Protein AF-A0A1Y2CYD6-F1 (afdb_monomer)

Mean predicted aligned error: 7.14 Å

pLDDT: mean 83.02, std 12.0, range [35.62, 96.69]

Nearest PDB structures (foldseek):
  7xjv-assembly2_B  TM=5.807E-01  e=9.171E-05  Saccharomyces cerevisiae W303

Foldseek 3Di:
DPQPDDDADPVDVLSVQLVVQLVVCPPPCNVVVPVVVPDVDSSVSSVVSCVVSVNDDDDQLFDKWAWFAFDADPVRDGDQQKDFHAIFDAHNVRATQEGPCVVCVVVVNSVVRLVRGFWIFTEDSVCNPQWPPVDPRIMHGQDDPPRPGGGTDTHDPVNSVNHVVVVVVVVVCVVDVVVCVVPPD

Sequence (185 aa):
MDASLMLFDKSRPEIVHALLAATHFNLREVREGGMDKQIMGDKETYWFAHELLRIPYKFAPYHAGTAGVLQKSAAGKENPNAVCGPLAHMDETGKLLHVNSRSSWYNHALDDWFASLEFYITPATSLPGNIDAQQQPWCVLGNDEEGAKKEVFAVSEAEKALVAKTKALNAHLRLGWQKYLENDL

Solvent-accessible surface area (backbone atoms only — not comparable to full-atom values): 10679 Å² total; per-residue (Å²): 132,90,74,86,75,84,89,76,66,73,88,40,67,68,53,45,51,28,53,52,46,20,52,53,50,59,34,66,69,47,21,78,69,46,44,63,81,77,43,100,42,78,72,53,33,48,60,50,24,21,58,76,70,69,48,90,83,80,78,59,88,57,54,68,27,15,38,14,37,64,36,60,47,99,87,66,50,72,37,84,52,26,25,22,26,41,47,20,35,48,39,85,86,68,46,71,58,44,64,58,47,65,64,38,47,78,68,74,34,42,66,62,48,58,70,53,51,44,31,29,38,56,36,47,89,92,46,73,75,44,56,48,74,90,48,87,62,37,27,37,40,31,75,56,99,82,69,60,84,49,70,62,36,71,61,46,73,68,39,51,51,46,42,50,51,54,51,52,51,52,62,49,47,71,74,32,63,66,56,43,59,74,76,77,112

InterPro domains:
  IPR022751 Alpha-mannosyltransferase [PF11051] (1-91)

Organism: NCBI:txid329046

Secondary structure (DSSP, 8-state):
---S-----TTSHHHHHHHHHHHHHTSHHHHHHTGGGTSSSTTHHHHHHHHHTT------SSPPEEEEEEEE-TTS-EEEEEEESSEEEE-TTS-EEEEETHHHHHTT-HHHHHHT--EEE---SS-TT-EE-SSSSPEEE---TT---PPPEEPPHHHHHHHHHHH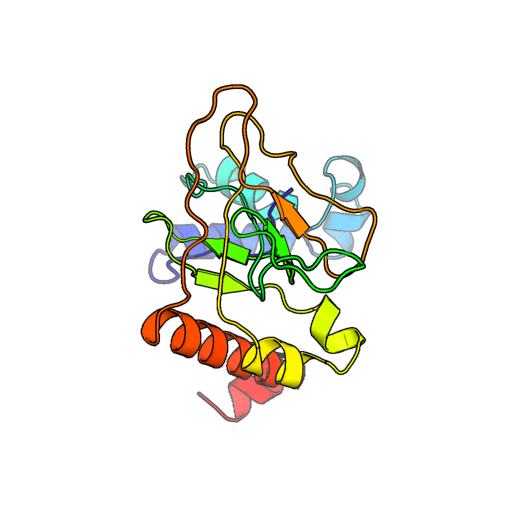HHHHHHTT-HHHHHHH--

Radius of gyration: 18.61 Å; Cα contacts (8 Å, |Δi|>4): 274; chains: 1; bounding box: 50×36×50 Å

Structure (mmCIF, N/CA/C/O backbone):
data_AF-A0A1Y2CYD6-F1
#
_entry.id   AF-A0A1Y2CYD6-F1
#
loop_
_atom_site.group_PDB
_atom_site.id
_atom_site.type_symbol
_atom_site.label_atom_id
_atom_site.label_alt_id
_atom_site.label_comp_id
_atom_site.label_asym_id
_atom_site.label_entity_id
_atom_site.label_seq_id
_atom_site.pdbx_PDB_ins_code
_atom_site.Cartn_x
_atom_site.Cartn_y
_atom_site.Cartn_z
_atom_site.occupancy
_atom_site.B_iso_or_equiv
_atom_site.auth_seq_id
_atom_site.auth_comp_id
_atom_site.auth_asym_id
_atom_site.auth_atom_id
_atom_site.pdbx_PDB_model_num
ATOM 1 N N . MET A 1 1 ? -4.088 9.889 -5.796 1.00 35.62 1 MET A N 1
ATOM 2 C CA . MET A 1 1 ? -3.841 8.790 -6.752 1.00 35.62 1 MET A CA 1
ATOM 3 C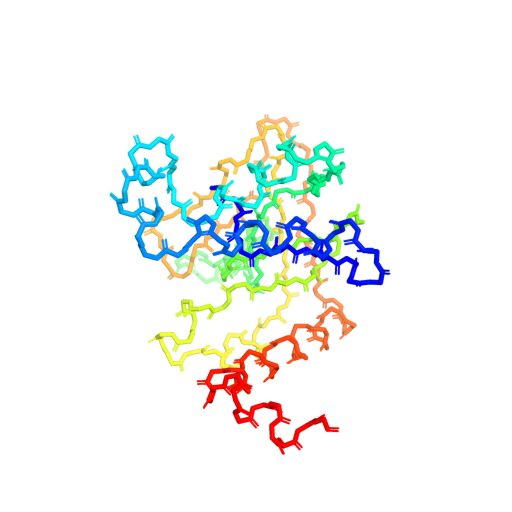 C . MET A 1 1 ? -3.096 7.690 -6.006 1.00 35.62 1 MET A C 1
ATOM 5 O O . MET A 1 1 ? -1.981 7.925 -5.542 1.00 35.62 1 MET A O 1
ATOM 9 N N . ASP A 1 2 ? -3.755 6.547 -5.808 1.00 46.50 2 ASP A N 1
ATOM 10 C CA . ASP A 1 2 ? -3.289 5.422 -4.984 1.00 46.50 2 ASP A CA 1
ATOM 11 C C . ASP A 1 2 ? -2.218 4.605 -5.702 1.00 46.50 2 ASP A C 1
ATOM 13 O O . ASP A 1 2 ? -2.474 3.547 -6.261 1.00 46.50 2 ASP A O 1
ATOM 17 N N . ALA A 1 3 ? -0.988 5.104 -5.688 1.00 53.41 3 ALA A N 1
ATOM 18 C CA . ALA A 1 3 ? 0.158 4.363 -6.203 1.00 53.41 3 ALA A CA 1
ATOM 19 C C . ALA A 1 3 ? 1.187 4.116 -5.103 1.00 53.41 3 ALA A C 1
ATOM 21 O O . ALA A 1 3 ? 2.333 4.564 -5.180 1.00 53.41 3 ALA A O 1
ATOM 22 N N . SER A 1 4 ? 0.748 3.479 -4.024 1.00 64.06 4 SER A N 1
ATOM 23 C CA . SER A 1 4 ? 1.623 2.992 -2.948 1.00 64.06 4 SER A CA 1
ATOM 24 C C . SER A 1 4 ? 1.691 1.475 -2.878 1.00 64.06 4 SER A C 1
ATOM 26 O O . SER A 1 4 ? 2.657 0.962 -2.323 1.00 64.06 4 SER A O 1
ATOM 28 N N . LEU A 1 5 ? 0.731 0.762 -3.473 1.00 80.56 5 LEU A N 1
ATOM 29 C CA . LEU A 1 5 ? 0.757 -0.691 -3.547 1.00 80.56 5 LEU A CA 1
ATOM 30 C C . LEU A 1 5 ? 0.343 -1.166 -4.937 1.00 80.56 5 LEU A C 1
ATOM 32 O O . LEU A 1 5 ? -0.704 -0.785 -5.450 1.00 80.56 5 LEU A O 1
ATOM 36 N N . MET A 1 6 ? 1.164 -2.034 -5.514 1.00 85.44 6 MET A N 1
ATOM 37 C CA . MET A 1 6 ? 0.850 -2.794 -6.717 1.00 85.44 6 MET A CA 1
ATOM 38 C C . MET A 1 6 ? 1.256 -4.242 -6.469 1.00 85.44 6 MET A C 1
ATOM 40 O O . MET A 1 6 ? 2.337 -4.503 -5.935 1.00 85.44 6 MET A O 1
ATOM 44 N N . LEU A 1 7 ? 0.384 -5.177 -6.838 1.00 87.44 7 LEU A N 1
ATOM 45 C CA . LEU A 1 7 ? 0.622 -6.608 -6.696 1.00 87.44 7 LEU A CA 1
ATOM 46 C C . LEU A 1 7 ? 0.858 -7.203 -8.077 1.00 87.44 7 LEU A C 1
ATOM 48 O O . LEU A 1 7 ? 0.048 -7.025 -8.985 1.00 87.44 7 LEU A O 1
ATOM 52 N N . PHE A 1 8 ? 1.964 -7.924 -8.221 1.00 90.06 8 PHE A N 1
ATOM 53 C CA . PHE A 1 8 ? 2.357 -8.541 -9.478 1.00 90.06 8 PHE A CA 1
ATOM 54 C C . PHE A 1 8 ? 2.601 -10.028 -9.265 1.00 90.06 8 PHE A C 1
ATOM 56 O O . PHE A 1 8 ? 3.426 -10.413 -8.434 1.00 90.06 8 PHE A O 1
ATOM 63 N N . ASP A 1 9 ? 1.929 -10.855 -10.059 1.00 92.69 9 ASP A N 1
ATOM 64 C CA . ASP A 1 9 ? 2.279 -12.262 -10.190 1.00 92.69 9 ASP A CA 1
ATOM 65 C C . ASP A 1 9 ? 3.475 -12.394 -11.140 1.00 92.69 9 ASP A C 1
ATOM 67 O O . ASP A 1 9 ? 3.338 -12.359 -12.364 1.00 92.69 9 ASP A O 1
ATOM 71 N N . LYS A 1 10 ? 4.668 -12.523 -10.557 1.00 90.94 10 LYS A N 1
ATOM 72 C CA . LYS A 1 10 ? 5.929 -12.625 -11.302 1.00 90.94 10 LYS A CA 1
ATOM 73 C C . LYS A 1 10 ? 6.129 -13.983 -11.984 1.00 90.94 10 LYS A C 1
ATOM 75 O O . LYS A 1 10 ? 7.093 -14.122 -12.730 1.00 90.94 10 LYS A O 1
ATOM 80 N N . SER A 1 11 ? 5.257 -14.969 -11.753 1.00 95.12 11 SER A N 1
ATOM 81 C CA . SER A 1 11 ? 5.307 -16.247 -12.481 1.00 95.12 11 SER A CA 1
ATOM 82 C C . SER A 1 11 ? 4.841 -16.110 -13.934 1.00 95.12 11 SER A C 1
ATOM 84 O O . SER A 1 11 ? 5.167 -16.947 -14.773 1.00 95.12 11 SER A O 1
ATOM 86 N N . ARG A 1 12 ? 4.115 -15.029 -14.241 1.00 95.25 12 ARG A N 1
ATOM 87 C CA . ARG A 1 12 ? 3.578 -14.719 -15.564 1.00 95.25 12 ARG A CA 1
ATOM 88 C C . ARG A 1 12 ? 4.591 -13.908 -16.382 1.00 95.25 12 ARG A C 1
ATOM 90 O O . ARG A 1 12 ? 4.856 -12.752 -16.030 1.00 95.25 12 ARG A O 1
ATOM 97 N N . PRO A 1 13 ? 5.155 -14.453 -17.476 1.00 96.12 13 PRO A N 1
ATOM 98 C CA . PRO A 1 13 ? 6.194 -13.771 -18.244 1.00 96.12 13 PRO A CA 1
ATOM 99 C C . PRO A 1 13 ? 5.759 -12.409 -18.782 1.00 96.12 13 PRO A C 1
ATOM 101 O O . PRO A 1 13 ? 6.549 -11.470 -18.797 1.00 96.12 13 PRO A O 1
ATOM 104 N N . GLU A 1 14 ? 4.508 -12.259 -19.205 1.00 96.56 14 GLU A N 1
ATOM 105 C CA . GLU A 1 14 ? 3.973 -10.987 -19.686 1.00 96.56 14 GLU A CA 1
ATOM 106 C C . GLU A 1 14 ? 4.036 -9.898 -18.605 1.00 96.56 14 GLU A C 1
ATOM 108 O O . GLU A 1 14 ? 4.471 -8.785 -18.888 1.00 96.56 14 GLU A O 1
ATOM 113 N N . ILE A 1 15 ? 3.736 -10.230 -17.344 1.00 96.00 15 ILE A N 1
ATOM 114 C CA . ILE A 1 15 ? 3.837 -9.288 -16.219 1.00 96.00 15 ILE A CA 1
ATOM 115 C C . ILE A 1 15 ? 5.287 -8.840 -16.029 1.00 96.00 15 ILE A C 1
ATOM 117 O O . ILE A 1 15 ? 5.548 -7.655 -15.827 1.00 96.00 15 ILE A O 1
ATOM 121 N N . VAL A 1 16 ? 6.247 -9.758 -16.157 1.00 95.94 16 VAL A N 1
ATOM 122 C CA . VAL A 1 16 ? 7.675 -9.419 -16.087 1.00 95.94 16 VAL A CA 1
ATOM 123 C C . VAL A 1 16 ? 8.068 -8.454 -17.210 1.00 95.94 16 VAL A C 1
ATOM 125 O O . VAL A 1 16 ? 8.756 -7.470 -16.945 1.00 95.94 16 VAL A O 1
ATOM 128 N N . HIS A 1 17 ? 7.585 -8.661 -18.438 1.00 96.12 17 HIS A N 1
ATOM 129 C CA . HIS A 1 17 ? 7.836 -7.732 -19.547 1.00 96.12 17 HIS A CA 1
ATOM 130 C C . HIS A 1 17 ? 7.240 -6.339 -19.294 1.00 96.12 17 HIS A C 1
ATOM 132 O O . HIS A 1 17 ? 7.911 -5.342 -19.564 1.00 96.12 17 HIS A O 1
ATOM 138 N N . ALA A 1 18 ? 6.033 -6.248 -18.725 1.00 95.62 18 ALA A N 1
ATOM 139 C CA . ALA A 1 18 ? 5.442 -4.963 -18.338 1.00 95.62 18 ALA A CA 1
ATOM 140 C C . ALA A 1 18 ? 6.280 -4.232 -17.286 1.00 95.62 18 ALA A C 1
ATOM 142 O O . ALA A 1 18 ? 6.532 -3.035 -17.418 1.00 95.62 18 ALA A O 1
ATOM 143 N N . LEU A 1 19 ? 6.773 -4.951 -16.277 1.00 94.06 19 LEU A N 1
ATOM 144 C CA . LEU A 1 19 ? 7.641 -4.384 -15.245 1.00 94.06 19 LEU A CA 1
ATOM 145 C C . LEU A 1 19 ? 8.979 -3.894 -15.814 1.00 94.06 19 LEU A C 1
ATOM 147 O O . LEU A 1 19 ? 9.466 -2.833 -15.418 1.00 94.06 19 LEU A O 1
ATOM 151 N N . LEU A 1 20 ? 9.566 -4.628 -16.763 1.00 95.44 20 LEU A N 1
ATOM 152 C CA . LEU A 1 20 ? 10.786 -4.208 -17.455 1.00 95.44 20 LEU A CA 1
ATOM 153 C C . LEU A 1 20 ? 10.549 -2.953 -18.304 1.00 95.44 20 LEU A C 1
ATOM 155 O O . LEU A 1 20 ? 11.358 -2.027 -18.254 1.00 95.44 20 LEU A O 1
ATOM 159 N N . ALA A 1 21 ? 9.427 -2.879 -19.022 1.00 95.31 21 ALA A N 1
ATOM 160 C CA . ALA A 1 21 ? 9.048 -1.691 -19.785 1.00 95.31 21 ALA A CA 1
ATOM 161 C C . ALA A 1 21 ? 8.813 -0.475 -18.871 1.00 95.31 21 ALA A C 1
ATOM 163 O O . ALA A 1 21 ? 9.370 0.593 -19.121 1.00 95.31 21 ALA A O 1
ATOM 164 N N . ALA A 1 22 ? 8.085 -0.643 -17.762 1.00 93.00 22 ALA A N 1
ATOM 165 C CA . ALA A 1 22 ? 7.911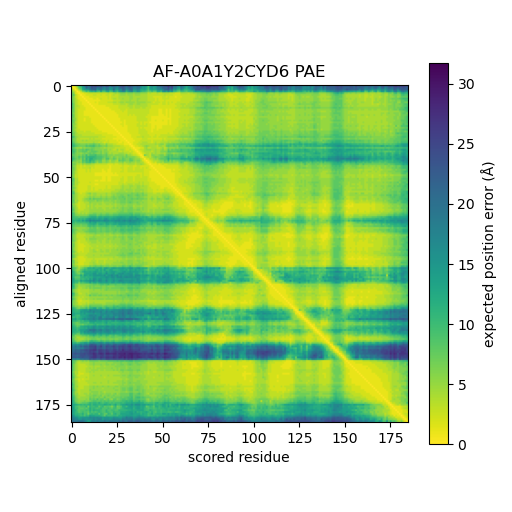 0.408 -16.758 1.00 93.00 22 ALA A CA 1
ATOM 166 C C . ALA A 1 22 ? 9.263 0.871 -16.187 1.00 93.00 22 ALA A C 1
ATOM 168 O O . ALA A 1 22 ? 9.507 2.068 -16.046 1.00 93.00 22 ALA A O 1
ATOM 169 N N . THR A 1 23 ? 10.184 -0.060 -15.920 1.00 92.50 23 THR A N 1
ATOM 170 C CA . THR A 1 23 ? 11.544 0.268 -15.460 1.00 92.50 23 THR A CA 1
ATOM 171 C C . THR A 1 23 ? 12.310 1.075 -16.507 1.00 92.50 23 THR A C 1
ATOM 173 O O . THR A 1 23 ? 12.949 2.067 -16.162 1.00 92.50 23 THR A O 1
ATOM 176 N N . HIS A 1 24 ? 12.202 0.707 -17.786 1.00 93.56 24 HIS A N 1
ATOM 177 C CA . HIS A 1 24 ? 12.805 1.453 -18.889 1.00 93.56 24 HIS A CA 1
ATOM 178 C C . HIS A 1 24 ? 12.258 2.884 -18.980 1.00 93.56 24 HIS A C 1
ATOM 180 O O . HIS A 1 24 ? 13.039 3.827 -19.087 1.00 93.56 24 HIS A O 1
ATOM 186 N N . PHE A 1 25 ? 10.941 3.075 -18.853 1.00 92.00 25 PHE A N 1
ATOM 187 C CA . PHE A 1 25 ? 10.331 4.412 -18.846 1.00 92.00 25 PHE A CA 1
ATOM 188 C C . PHE A 1 25 ? 10.785 5.286 -17.674 1.00 92.00 25 PHE A C 1
ATOM 190 O O . PHE A 1 25 ? 10.788 6.509 -17.787 1.00 92.00 25 PHE A O 1
ATOM 197 N N . ASN A 1 26 ? 11.205 4.667 -16.569 1.00 90.44 26 ASN A N 1
ATOM 198 C CA . ASN A 1 26 ? 11.751 5.360 -15.404 1.00 90.44 26 ASN A CA 1
ATOM 199 C C . ASN A 1 26 ? 13.266 5.587 -15.458 1.00 90.44 26 ASN A C 1
ATOM 201 O O . ASN A 1 26 ? 13.808 6.221 -14.544 1.00 90.44 26 ASN A O 1
ATOM 205 N N . LEU A 1 27 ? 13.962 5.109 -16.497 1.00 91.69 27 LEU A N 1
ATOM 206 C CA . LEU A 1 27 ? 15.351 5.496 -16.721 1.00 91.69 27 LEU A CA 1
ATOM 207 C C . LEU A 1 27 ? 15.425 7.009 -16.876 1.00 91.69 27 LEU A C 1
ATOM 209 O O . LEU A 1 27 ? 14.592 7.619 -17.543 1.00 91.69 27 LEU A O 1
ATOM 213 N N . ARG A 1 28 ? 16.451 7.608 -16.272 1.00 90.12 28 ARG A N 1
ATOM 214 C CA . ARG A 1 28 ? 16.620 9.062 -16.219 1.00 90.12 28 ARG A CA 1
ATOM 215 C C . ARG A 1 28 ? 16.500 9.713 -17.598 1.00 90.12 28 ARG A C 1
ATOM 217 O O . ARG A 1 28 ? 15.771 10.682 -17.746 1.00 90.12 28 ARG A O 1
ATOM 224 N N . GLU A 1 29 ? 17.175 9.147 -18.592 1.00 92.44 29 GLU A N 1
ATOM 225 C CA . GLU A 1 29 ? 17.208 9.651 -19.969 1.00 92.44 29 GLU A CA 1
ATOM 226 C C . GLU A 1 29 ? 15.828 9.634 -20.637 1.00 92.44 29 GLU A C 1
ATOM 228 O O . GLU A 1 29 ? 15.451 10.596 -21.300 1.00 92.44 29 GLU A O 1
ATOM 233 N N . VAL A 1 30 ? 15.049 8.568 -20.430 1.00 91.06 30 VAL A N 1
ATOM 234 C CA . VAL A 1 30 ? 13.693 8.433 -20.984 1.00 91.06 30 VAL A CA 1
ATOM 235 C C . VAL A 1 30 ? 12.728 9.357 -20.245 1.00 91.06 30 VAL A C 1
ATOM 237 O O . VAL A 1 30 ? 11.923 10.066 -20.858 1.00 91.06 30 VAL A O 1
ATOM 240 N N . ARG A 1 31 ? 12.849 9.392 -18.915 1.00 89.25 31 ARG A N 1
ATOM 241 C CA . ARG A 1 31 ? 11.985 10.175 -18.044 1.00 89.25 31 ARG A CA 1
ATOM 242 C C . ARG A 1 31 ? 12.146 11.679 -18.277 1.00 89.25 31 ARG A C 1
ATOM 244 O O . ARG A 1 31 ? 11.173 12.352 -18.616 1.00 89.25 31 ARG A O 1
ATOM 251 N N . GLU A 1 32 ? 13.379 12.178 -18.189 1.00 88.38 32 GLU A N 1
ATOM 252 C CA . GLU A 1 32 ? 13.729 13.588 -18.434 1.00 88.38 32 GLU A CA 1
ATOM 253 C C . GLU A 1 32 ? 13.600 13.958 -19.924 1.00 88.38 32 GLU A C 1
ATOM 255 O O . GLU A 1 32 ? 13.302 15.106 -20.269 1.00 88.38 32 GLU A O 1
ATOM 260 N N . GLY A 1 33 ? 13.779 12.981 -20.820 1.00 87.06 33 GLY A N 1
ATOM 261 C CA . GLY A 1 33 ? 13.663 13.155 -22.266 1.00 87.06 33 GLY A CA 1
ATOM 262 C C . GLY A 1 33 ? 12.240 13.437 -22.754 1.00 87.06 33 GLY A C 1
ATOM 263 O O . GLY A 1 33 ? 12.071 14.083 -23.790 1.00 87.06 33 GLY A O 1
ATOM 264 N N . GLY A 1 34 ? 11.206 13.035 -22.008 1.00 82.69 34 GLY A N 1
ATOM 265 C CA . GLY A 1 34 ? 9.828 13.313 -22.415 1.00 82.69 34 GLY A CA 1
ATOM 266 C C . GLY A 1 34 ? 8.719 12.794 -21.509 1.00 82.69 34 GLY A C 1
ATOM 267 O O . GLY A 1 34 ? 7.667 13.430 -21.487 1.00 82.69 34 GLY A O 1
ATOM 268 N N . MET A 1 35 ? 8.921 11.710 -20.749 1.00 84.31 35 MET A N 1
ATOM 269 C CA . MET A 1 35 ? 7.831 11.139 -19.939 1.00 84.31 35 MET A CA 1
ATOM 270 C C . MET A 1 35 ? 7.319 12.127 -18.887 1.00 84.31 35 MET A C 1
ATOM 272 O O . MET A 1 35 ? 6.118 12.361 -18.830 1.00 84.31 35 MET A O 1
ATOM 276 N N . ASP A 1 36 ? 8.202 12.801 -18.141 1.00 83.62 36 ASP A N 1
ATOM 277 C CA . ASP A 1 36 ? 7.796 13.763 -17.094 1.00 83.62 36 ASP A CA 1
ATOM 278 C C . ASP A 1 36 ? 7.009 14.969 -17.641 1.00 83.62 36 ASP A C 1
ATOM 280 O O . ASP A 1 36 ? 6.393 15.716 -16.886 1.00 83.62 36 ASP A O 1
ATOM 284 N N . LYS A 1 37 ? 7.021 15.184 -18.963 1.00 84.00 37 LYS A N 1
ATOM 285 C CA . LYS A 1 37 ? 6.236 16.239 -19.620 1.00 84.00 37 LYS A CA 1
ATOM 286 C C . LYS A 1 37 ? 4.819 15.791 -19.977 1.00 84.00 37 LYS A C 1
ATOM 288 O O . LYS A 1 37 ? 3.999 16.640 -20.307 1.00 84.00 37 LYS A O 1
ATOM 293 N N . GLN A 1 38 ? 4.565 14.484 -19.999 1.00 83.31 38 GLN A N 1
ATOM 294 C CA . GLN A 1 38 ? 3.321 13.884 -20.493 1.00 83.31 38 GLN A CA 1
ATOM 295 C C . GLN A 1 38 ? 2.532 13.161 -19.399 1.00 83.31 38 GLN A C 1
ATOM 297 O O . GLN A 1 38 ? 1.320 13.021 -19.531 1.00 83.31 38 GLN A O 1
ATOM 302 N N . ILE A 1 39 ? 3.200 12.706 -18.338 1.00 81.69 39 ILE A N 1
ATOM 303 C CA . ILE A 1 39 ? 2.595 11.949 -17.237 1.00 81.69 39 ILE A CA 1
ATOM 304 C C . ILE A 1 39 ? 2.924 12.589 -15.886 1.00 81.69 39 ILE A C 1
ATOM 306 O O . ILE A 1 39 ? 3.945 13.262 -15.740 1.00 81.69 39 ILE A O 1
ATOM 310 N N . MET A 1 40 ? 2.074 12.383 -14.878 1.00 73.00 40 MET A N 1
ATOM 311 C CA . MET A 1 40 ? 2.201 13.020 -13.555 1.00 73.00 40 MET A CA 1
ATOM 312 C C . MET A 1 40 ? 3.236 12.352 -12.631 1.00 73.00 40 MET A C 1
ATOM 314 O O . MET A 1 40 ? 3.292 12.664 -11.439 1.00 73.00 40 MET A O 1
ATOM 318 N N . GLY A 1 41 ? 4.067 11.446 -13.156 1.00 70.00 41 GLY A N 1
ATOM 319 C CA . GLY A 1 41 ? 5.240 10.916 -12.462 1.00 70.00 41 GLY A CA 1
ATOM 320 C C . GLY A 1 41 ? 5.513 9.431 -12.692 1.00 70.00 41 GLY A C 1
ATOM 321 O O . GLY A 1 41 ? 4.843 8.746 -13.463 1.00 70.00 41 GLY A O 1
ATOM 322 N N . ASP A 1 42 ? 6.503 8.925 -11.956 1.00 70.44 42 ASP A N 1
ATOM 323 C CA . ASP A 1 42 ? 7.024 7.552 -12.018 1.00 70.44 42 ASP A CA 1
ATOM 324 C C . ASP A 1 42 ? 5.949 6.461 -11.893 1.00 70.44 42 ASP A C 1
ATOM 326 O O . ASP A 1 42 ? 6.026 5.411 -12.529 1.00 70.44 42 ASP A O 1
ATOM 330 N N . LYS A 1 43 ? 4.899 6.716 -11.119 1.00 76.62 43 LYS A N 1
ATOM 331 C CA . LYS A 1 43 ? 3.793 5.784 -10.872 1.00 76.62 43 LYS A CA 1
ATOM 332 C C . LYS A 1 43 ? 2.924 5.515 -12.102 1.00 76.62 43 LYS A C 1
ATOM 334 O O . LYS A 1 43 ? 2.404 4.411 -12.230 1.00 76.62 43 LYS A O 1
ATOM 339 N N . GLU A 1 44 ? 2.793 6.468 -13.023 1.00 85.81 44 GLU A N 1
ATOM 340 C CA . GLU A 1 44 ? 1.933 6.298 -14.205 1.00 85.81 44 GLU A CA 1
ATOM 341 C C . GLU A 1 44 ? 2.535 5.367 -15.262 1.00 85.81 44 GLU A C 1
ATOM 343 O O . GLU A 1 44 ? 1.820 4.743 -16.050 1.00 85.81 44 GLU A O 1
ATOM 348 N N . THR A 1 45 ? 3.855 5.190 -15.215 1.00 89.69 45 THR A N 1
ATOM 349 C CA . THR A 1 45 ? 4.593 4.320 -16.136 1.00 89.69 45 THR A CA 1
ATOM 350 C C . THR A 1 45 ? 4.172 2.850 -16.061 1.00 89.69 45 THR A C 1
ATOM 352 O O . THR A 1 45 ? 4.295 2.145 -17.060 1.00 89.69 45 THR A O 1
ATOM 355 N N . TYR A 1 46 ? 3.643 2.384 -14.921 1.00 89.50 46 TYR A N 1
ATOM 356 C CA . TYR A 1 46 ? 3.162 1.009 -14.766 1.00 89.50 46 TYR A CA 1
ATOM 357 C C . TYR A 1 46 ? 1.918 0.759 -15.618 1.00 89.50 46 TYR A C 1
ATOM 359 O O . TYR A 1 46 ? 1.907 -0.171 -16.423 1.00 89.50 46 TYR A O 1
ATOM 367 N N . TRP A 1 47 ? 0.891 1.608 -15.500 1.00 89.50 47 TRP A N 1
ATOM 368 C CA . TRP A 1 47 ? -0.311 1.487 -16.331 1.00 89.50 47 TRP A CA 1
ATOM 369 C C . TRP A 1 47 ? 0.019 1.727 -17.798 1.00 89.50 47 TRP A C 1
ATOM 371 O O . TRP A 1 47 ? -0.432 0.972 -18.650 1.00 89.50 47 TRP A O 1
ATOM 381 N N . PHE A 1 48 ? 0.887 2.700 -18.090 1.00 91.00 48 PHE A N 1
ATOM 382 C CA . PHE A 1 48 ? 1.326 2.955 -19.457 1.00 91.00 48 PHE A CA 1
ATOM 383 C C . PHE A 1 48 ? 2.017 1.737 -20.091 1.00 91.00 48 PHE A C 1
ATOM 385 O O . PHE A 1 48 ? 1.709 1.375 -21.224 1.00 91.00 48 PHE A O 1
ATOM 392 N N . ALA A 1 49 ? 2.903 1.056 -19.358 1.00 93.38 49 ALA A N 1
ATOM 393 C CA . ALA A 1 49 ? 3.550 -0.168 -19.827 1.00 93.38 49 ALA A CA 1
ATOM 394 C C . ALA A 1 49 ? 2.552 -1.309 -20.055 1.00 93.38 49 ALA A C 1
ATOM 396 O O . ALA A 1 49 ? 2.628 -2.003 -21.071 1.00 93.38 49 ALA A O 1
ATOM 397 N N . HIS A 1 50 ? 1.606 -1.489 -19.133 1.00 94.25 50 HIS A N 1
ATOM 398 C CA . HIS A 1 50 ? 0.552 -2.489 -19.267 1.00 94.25 50 HIS A CA 1
ATOM 399 C C . HIS A 1 50 ? -0.350 -2.221 -20.478 1.00 94.25 50 HIS A C 1
ATOM 401 O O . HIS A 1 50 ? -0.610 -3.142 -21.250 1.00 94.25 50 HIS A O 1
ATOM 407 N N . GLU A 1 51 ? -0.765 -0.973 -20.694 1.00 94.31 51 GLU A N 1
ATOM 408 C CA . GLU A 1 51 ? -1.568 -0.570 -21.854 1.00 94.31 51 GLU A CA 1
ATOM 409 C C . GLU A 1 51 ? -0.803 -0.752 -23.171 1.00 94.31 51 GLU A C 1
ATOM 411 O O . GLU A 1 51 ? -1.315 -1.365 -24.110 1.00 94.31 51 GLU A O 1
ATOM 416 N N . LEU A 1 52 ? 0.459 -0.308 -23.234 1.00 95.06 52 LEU A N 1
ATOM 417 C CA . LEU A 1 52 ? 1.302 -0.440 -24.428 1.00 95.06 52 LEU A CA 1
ATOM 418 C C . LEU A 1 52 ? 1.465 -1.902 -24.862 1.00 95.06 52 LEU A C 1
ATOM 420 O O . LEU A 1 52 ? 1.416 -2.215 -26.052 1.00 95.06 52 LEU A O 1
ATOM 424 N N . LEU A 1 53 ? 1.645 -2.799 -23.893 1.00 96.69 53 LEU A N 1
ATOM 425 C CA . LEU A 1 53 ? 1.815 -4.232 -24.129 1.00 96.69 53 LEU A CA 1
ATOM 426 C C . LEU A 1 53 ? 0.486 -5.000 -24.175 1.00 96.69 53 LEU A C 1
ATOM 428 O O . LEU A 1 53 ? 0.496 -6.212 -24.389 1.00 96.69 53 LEU A O 1
ATOM 432 N N . ARG A 1 54 ? -0.653 -4.317 -23.994 1.00 96.50 54 ARG A N 1
ATOM 433 C CA . ARG A 1 54 ? -2.003 -4.906 -23.916 1.00 96.50 54 ARG A CA 1
ATOM 434 C C . ARG A 1 54 ? -2.125 -5.998 -22.849 1.00 96.50 54 ARG A C 1
ATOM 436 O O . ARG A 1 54 ? -2.800 -7.008 -23.048 1.00 96.50 54 ARG A O 1
ATOM 443 N N . ILE A 1 55 ? -1.462 -5.800 -21.713 1.00 96.12 55 ILE A N 1
ATOM 444 C CA . ILE A 1 55 ? -1.479 -6.726 -20.583 1.00 96.12 55 ILE A CA 1
ATOM 445 C C . ILE A 1 55 ? -2.546 -6.264 -19.590 1.00 96.12 55 ILE A C 1
ATOM 447 O O . ILE A 1 55 ? -2.400 -5.195 -18.993 1.00 96.12 55 ILE A O 1
ATOM 451 N N . PRO A 1 56 ? -3.593 -7.070 -19.350 1.00 93.19 56 PRO A N 1
ATOM 452 C CA . PRO A 1 56 ? -4.702 -6.655 -18.507 1.00 93.19 56 PRO A CA 1
ATOM 453 C C . PRO A 1 56 ? -4.256 -6.442 -17.058 1.00 93.19 56 PRO A C 1
ATOM 455 O O . PRO A 1 56 ? -3.500 -7.240 -16.497 1.00 93.19 56 PRO A O 1
ATOM 458 N N . TYR A 1 57 ? -4.790 -5.395 -16.439 1.00 90.69 57 TYR A N 1
ATOM 459 C CA . TYR A 1 57 ? -4.685 -5.117 -15.009 1.00 90.69 57 TYR A CA 1
ATOM 460 C C . TYR A 1 57 ? -6.071 -4.812 -14.435 1.00 90.69 57 TYR A C 1
ATOM 462 O O . TYR A 1 57 ? -7.048 -4.643 -15.167 1.00 90.69 57 TYR A O 1
ATOM 470 N N . LYS A 1 58 ? -6.175 -4.782 -13.106 1.00 88.81 58 LYS A N 1
ATOM 471 C CA . LYS A 1 58 ? -7.403 -4.421 -12.393 1.00 88.81 58 LYS A CA 1
ATOM 472 C C . LYS A 1 58 ? -7.070 -3.511 -11.223 1.00 88.81 58 LYS A C 1
ATOM 474 O O . LYS A 1 58 ? -6.032 -3.677 -10.588 1.00 88.81 58 LYS A O 1
ATOM 479 N N . PHE A 1 59 ? -7.973 -2.583 -10.938 1.00 85.81 59 PHE A N 1
ATOM 480 C CA . PHE A 1 59 ? -7.946 -1.819 -9.699 1.00 85.81 59 PHE A CA 1
ATOM 481 C C . PHE A 1 59 ? -8.654 -2.605 -8.597 1.00 85.81 59 PHE A C 1
ATOM 483 O O . PHE A 1 59 ? -9.639 -3.300 -8.865 1.00 85.81 59 PHE A O 1
ATOM 490 N N . ALA A 1 60 ? -8.159 -2.486 -7.365 1.00 82.75 60 ALA A N 1
ATOM 491 C CA . ALA A 1 60 ? -8.907 -2.948 -6.206 1.00 82.75 60 ALA A CA 1
ATOM 492 C C . ALA A 1 60 ? -10.231 -2.159 -6.115 1.00 82.75 60 ALA A C 1
ATOM 494 O O . ALA A 1 60 ? -10.245 -0.963 -6.419 1.00 82.75 60 ALA A O 1
ATOM 495 N N . PRO A 1 61 ? -11.345 -2.797 -5.717 1.00 81.38 61 PRO A N 1
ATOM 496 C CA . PRO A 1 61 ? -12.648 -2.132 -5.645 1.00 81.38 61 PRO A CA 1
ATOM 497 C C . PRO A 1 61 ? -12.739 -1.119 -4.494 1.00 81.38 61 PRO A C 1
ATOM 499 O O . PRO A 1 61 ? -13.650 -0.293 -4.471 1.00 81.38 61 PRO A O 1
ATOM 502 N N . TYR A 1 62 ? -11.800 -1.177 -3.547 1.00 81.44 62 TYR A N 1
ATOM 503 C CA . TYR A 1 62 ? -11.721 -0.282 -2.402 1.00 81.44 62 TYR A CA 1
ATOM 504 C C . TYR A 1 62 ? -10.682 0.810 -2.644 1.00 81.44 62 TYR A C 1
ATOM 506 O O . TYR A 1 62 ? -9.565 0.544 -3.090 1.00 81.44 62 TYR A O 1
ATOM 514 N N . HIS A 1 63 ? -11.050 2.040 -2.303 1.00 81.31 63 HIS A N 1
ATOM 515 C CA . HIS A 1 63 ? -10.118 3.159 -2.253 1.00 81.31 63 HIS A CA 1
ATOM 516 C C . HIS A 1 63 ? -9.182 3.020 -1.056 1.00 81.31 63 HIS A C 1
ATOM 518 O O . HIS A 1 63 ? -9.549 2.414 -0.040 1.00 81.31 63 HIS A O 1
ATOM 524 N N . ALA A 1 64 ? -8.000 3.630 -1.143 1.00 83.56 64 ALA A N 1
ATOM 525 C CA . ALA A 1 64 ? -7.151 3.743 0.026 1.00 83.56 64 ALA A CA 1
ATOM 526 C C . ALA A 1 64 ? -7.868 4.503 1.145 1.00 83.56 64 ALA A C 1
ATOM 528 O O . ALA A 1 64 ? -8.605 5.463 0.918 1.00 83.56 64 ALA A O 1
ATOM 529 N N . GLY A 1 65 ? -7.635 4.052 2.367 1.00 87.88 65 GLY A N 1
ATOM 530 C CA . GLY A 1 65 ? -8.163 4.680 3.563 1.00 87.88 65 GLY A CA 1
ATOM 531 C C . GLY A 1 65 ? -7.073 4.855 4.599 1.00 87.88 65 GLY A C 1
ATOM 532 O O . GLY A 1 65 ? -5.956 5.240 4.264 1.00 87.88 65 GLY A O 1
ATOM 533 N N . THR A 1 66 ? -7.368 4.574 5.861 1.00 89.88 66 THR A N 1
ATOM 534 C CA . THR A 1 66 ? -6.385 4.723 6.940 1.00 89.88 66 THR A CA 1
ATOM 535 C C . THR A 1 66 ? -6.483 3.598 7.956 1.00 89.88 66 THR A C 1
ATOM 537 O O . THR A 1 66 ? -7.532 2.965 8.089 1.00 89.88 66 THR A O 1
ATOM 540 N N . ALA A 1 67 ? -5.371 3.329 8.638 1.00 92.31 67 ALA A N 1
ATOM 541 C CA . ALA A 1 67 ? -5.257 2.306 9.665 1.00 92.31 67 ALA A CA 1
ATOM 542 C C . ALA A 1 67 ? -4.504 2.844 10.891 1.00 92.31 67 ALA A C 1
ATOM 544 O O . ALA A 1 67 ? -3.400 3.382 10.783 1.00 92.31 67 ALA A O 1
ATOM 545 N N . GLY A 1 68 ? -5.089 2.682 12.071 1.00 92.81 68 GLY A N 1
ATOM 546 C CA . GLY A 1 68 ? -4.562 3.203 13.325 1.00 92.81 68 GLY A CA 1
ATOM 547 C C . GLY A 1 68 ? -5.590 3.103 14.441 1.00 92.81 68 GLY A C 1
ATOM 548 O O . GLY A 1 68 ? -6.041 2.006 14.766 1.00 92.81 68 GLY A O 1
ATOM 549 N N . VAL A 1 69 ? -5.946 4.249 15.017 1.00 93.00 69 VAL A N 1
ATOM 550 C CA . VAL A 1 69 ? -6.848 4.365 16.174 1.00 93.00 69 VAL A CA 1
ATOM 551 C C . VAL A 1 69 ? -8.075 5.197 15.833 1.00 93.00 69 VAL A C 1
ATOM 553 O O . VAL A 1 69 ? -8.072 5.946 14.856 1.00 93.00 69 VAL A O 1
ATOM 556 N N . LEU A 1 70 ? -9.118 5.110 16.656 1.00 91.88 70 LEU A N 1
ATOM 557 C CA . LEU A 1 70 ? -10.281 5.981 16.522 1.00 91.88 70 LEU A CA 1
ATOM 558 C C . LEU A 1 70 ? -9.914 7.455 16.752 1.00 91.88 70 LEU A C 1
ATOM 560 O O . LEU A 1 70 ? -9.097 7.784 17.619 1.00 91.88 70 LEU A O 1
ATOM 564 N N . GLN A 1 71 ? -10.556 8.356 16.007 1.00 88.88 71 GLN A N 1
ATOM 565 C CA . GLN A 1 71 ? -10.418 9.797 16.217 1.00 88.88 71 GLN A CA 1
ATOM 566 C C . GLN A 1 71 ? -10.919 10.167 17.616 1.00 88.88 71 GLN A C 1
ATOM 568 O O . GLN A 1 71 ? -11.987 9.728 18.043 1.00 88.88 71 GLN A O 1
ATOM 573 N N . LYS A 1 72 ? -10.178 11.024 18.322 1.00 88.00 72 LYS A N 1
ATOM 574 C CA . LYS A 1 72 ? -10.577 11.563 19.629 1.00 88.00 72 LYS A CA 1
ATOM 575 C C . LYS A 1 72 ? -10.903 13.044 19.497 1.00 88.00 72 LYS A C 1
ATOM 577 O O . LYS A 1 72 ? -10.166 13.797 18.872 1.00 88.00 72 LYS A O 1
ATOM 582 N N . SER A 1 73 ? -12.012 13.464 20.095 1.00 83.00 73 SER A N 1
ATOM 583 C CA . SER A 1 73 ? -12.348 14.887 20.232 1.00 83.00 73 SER A CA 1
ATOM 584 C C . SER A 1 73 ? -11.417 15.586 21.231 1.00 83.00 73 SER A C 1
ATOM 586 O O . SER A 1 73 ? -10.736 14.930 22.018 1.00 83.00 73 SER A O 1
ATOM 588 N N . ALA A 1 74 ? -11.454 16.923 21.281 1.00 79.44 74 ALA A N 1
ATOM 589 C CA . ALA A 1 74 ? -10.694 17.710 22.262 1.00 79.44 74 ALA A CA 1
ATOM 590 C C . ALA A 1 74 ? -11.005 17.339 23.730 1.00 79.44 74 ALA A C 1
ATOM 592 O O . ALA A 1 74 ? -10.164 17.513 24.605 1.00 79.44 74 ALA A O 1
ATOM 593 N N . ALA A 1 75 ? -12.196 16.791 23.998 1.00 84.00 75 ALA A N 1
ATOM 594 C CA . ALA A 1 75 ? -12.607 16.290 25.310 1.00 84.00 75 ALA A CA 1
ATOM 595 C C . ALA A 1 75 ? -12.211 14.816 25.561 1.00 84.00 75 ALA A C 1
ATOM 597 O O . ALA A 1 75 ? -12.651 14.219 26.540 1.00 84.00 75 ALA A O 1
ATOM 598 N N . GLY A 1 76 ? -11.439 14.196 24.662 1.00 83.06 76 GLY A N 1
ATOM 599 C CA . GLY A 1 76 ? -10.977 12.808 24.763 1.00 83.06 76 GLY A CA 1
ATOM 600 C C . GLY A 1 76 ? -12.007 11.743 24.371 1.00 83.06 76 GLY A C 1
ATOM 601 O O . GLY A 1 76 ? -11.697 10.557 24.424 1.00 83.06 76 GLY A O 1
ATOM 602 N N . LYS A 1 77 ? -13.219 12.133 23.955 1.00 87.56 77 LYS A N 1
ATOM 603 C CA . LYS A 1 77 ? -14.256 11.188 23.514 1.00 87.56 77 LYS A CA 1
ATOM 604 C C . LYS A 1 77 ? -13.923 10.622 22.134 1.00 87.56 77 LYS A C 1
ATOM 606 O O . LYS A 1 77 ? -13.681 11.406 21.215 1.00 87.56 77 LYS A O 1
ATOM 611 N N . GLU A 1 78 ? -13.967 9.299 22.006 1.00 88.69 78 GLU A N 1
ATOM 612 C CA . GLU A 1 78 ? -13.760 8.579 20.747 1.00 88.69 78 GLU A CA 1
ATOM 613 C C . GLU A 1 78 ? -14.942 8.745 19.787 1.00 88.69 78 GLU A C 1
ATOM 615 O O . GLU A 1 78 ? -16.112 8.732 20.184 1.00 88.69 78 GLU A O 1
ATOM 620 N N . ASN A 1 79 ? -14.612 8.908 18.509 1.00 86.94 79 ASN A N 1
ATOM 621 C CA . ASN A 1 79 ? -15.540 8.898 17.395 1.00 86.94 79 ASN A CA 1
ATOM 622 C C . ASN A 1 79 ? -15.493 7.507 16.739 1.00 86.94 79 ASN A C 1
ATOM 624 O O . ASN A 1 79 ? -14.521 7.203 16.047 1.00 86.94 79 ASN A O 1
ATOM 628 N N . PRO A 1 80 ? -16.528 6.667 16.916 1.00 86.62 80 PRO A N 1
ATOM 629 C CA . PRO A 1 80 ? -16.533 5.300 16.395 1.00 86.62 80 PRO A CA 1
ATOM 630 C C . PRO A 1 80 ? -16.601 5.227 14.864 1.00 86.62 80 PRO A C 1
ATOM 632 O O . PRO A 1 80 ? -16.435 4.150 14.306 1.00 86.62 80 PRO A O 1
ATOM 635 N N . ASN A 1 81 ? -16.834 6.354 14.184 1.00 85.19 81 ASN A N 1
ATOM 636 C CA . ASN A 1 81 ? -16.962 6.423 12.730 1.00 85.19 81 ASN A CA 1
ATOM 637 C C . ASN A 1 81 ? -15.733 7.050 12.062 1.00 85.19 81 ASN A C 1
ATOM 639 O O . ASN A 1 81 ? -15.809 7.435 10.898 1.00 85.19 81 ASN A O 1
ATOM 643 N N . ALA A 1 82 ? -14.626 7.230 12.780 1.00 87.75 82 ALA A N 1
ATOM 644 C CA . ALA A 1 82 ? -13.435 7.859 12.233 1.00 87.75 82 ALA A CA 1
ATOM 645 C C . ALA A 1 82 ? -12.184 7.142 12.710 1.00 87.75 82 ALA A C 1
ATOM 647 O O . ALA A 1 82 ? -11.982 6.991 13.912 1.00 87.75 82 ALA A O 1
ATOM 648 N N . VAL A 1 83 ? -11.323 6.757 11.774 1.00 91.62 83 VAL A N 1
ATOM 649 C CA . VAL A 1 83 ? -10.001 6.197 12.078 1.00 91.62 83 VAL A CA 1
ATOM 650 C C . VAL A 1 83 ? -8.954 7.209 11.651 1.00 91.62 83 VAL A C 1
ATOM 652 O O . VAL A 1 83 ? -9.113 7.846 10.612 1.00 91.62 83 VAL A O 1
ATOM 655 N N . CYS A 1 84 ? -7.896 7.356 12.439 1.00 89.31 84 CYS A N 1
ATOM 656 C CA . CYS A 1 84 ? -6.756 8.210 12.143 1.00 89.31 84 CYS A CA 1
ATOM 657 C C . CYS A 1 84 ? -5.473 7.385 12.093 1.00 89.31 84 CYS A C 1
ATOM 659 O O . CYS A 1 84 ? -5.221 6.541 12.958 1.00 89.31 84 CYS A O 1
ATOM 661 N N . GLY A 1 85 ? -4.636 7.658 11.097 1.00 88.94 85 GLY A N 1
ATOM 662 C CA . GLY A 1 85 ? -3.401 6.911 10.884 1.00 88.94 85 GLY A CA 1
ATOM 663 C C . GLY A 1 85 ? -2.818 7.074 9.478 1.00 88.94 85 GLY A C 1
ATOM 664 O O . GLY A 1 85 ? -3.287 7.902 8.691 1.00 88.94 85 GLY A O 1
ATOM 665 N N . PRO A 1 86 ? -1.777 6.299 9.139 1.00 87.50 86 PRO A N 1
ATOM 666 C CA . PRO A 1 86 ? -1.192 6.280 7.809 1.00 87.50 86 PRO A CA 1
ATOM 667 C C . PRO A 1 86 ? -2.122 5.644 6.775 1.00 87.50 86 PRO A C 1
ATOM 669 O O . PRO A 1 86 ? -3.047 4.902 7.104 1.00 87.50 86 PRO A O 1
ATOM 672 N N . LEU A 1 87 ? -1.817 5.911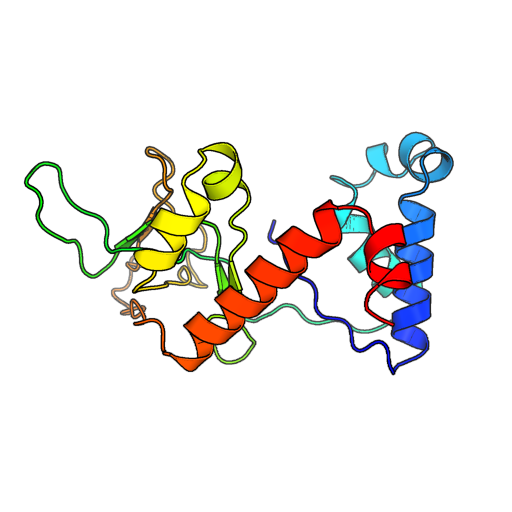 5.505 1.00 87.25 87 LEU A N 1
ATOM 673 C CA . LEU A 1 87 ? -2.592 5.435 4.364 1.00 87.25 87 LEU A CA 1
ATOM 674 C C . LEU A 1 87 ? -2.643 3.901 4.337 1.00 87.25 87 LEU A C 1
ATOM 676 O O . LEU A 1 87 ? -1.602 3.241 4.291 1.00 87.25 87 LEU A O 1
ATOM 680 N N . ALA A 1 88 ? -3.850 3.351 4.336 1.00 89.69 88 ALA A N 1
ATOM 681 C CA . ALA A 1 88 ? -4.121 1.923 4.305 1.00 89.69 88 ALA A CA 1
ATOM 682 C C . ALA A 1 88 ? -4.643 1.489 2.935 1.00 89.69 88 ALA A C 1
ATOM 684 O O . ALA A 1 88 ? -5.396 2.212 2.285 1.00 89.69 88 ALA A O 1
ATOM 685 N N . HIS A 1 89 ? -4.269 0.282 2.529 1.00 89.56 89 HIS A N 1
ATOM 686 C CA . HIS A 1 89 ? -4.719 -0.369 1.307 1.00 89.56 89 HIS A CA 1
ATOM 687 C C . HIS A 1 89 ? -5.360 -1.699 1.651 1.00 89.56 89 HIS A C 1
ATOM 689 O O . HIS A 1 89 ? -4.807 -2.474 2.439 1.00 89.56 89 HIS A O 1
ATOM 695 N N . MET A 1 90 ? -6.502 -1.950 1.027 1.00 89.00 90 MET A N 1
ATOM 696 C CA . MET A 1 90 ? -7.279 -3.161 1.214 1.00 89.00 90 MET A CA 1
ATOM 697 C C . MET A 1 90 ? -7.051 -4.122 0.051 1.00 89.00 90 MET A C 1
ATOM 699 O O . MET A 1 90 ? -6.682 -3.704 -1.050 1.00 89.00 90 MET A O 1
ATOM 703 N N . ASP A 1 91 ? -7.266 -5.407 0.303 1.00 89.19 91 ASP A N 1
ATOM 704 C CA . ASP A 1 91 ? -7.363 -6.413 -0.749 1.00 89.19 91 ASP A CA 1
ATOM 705 C C . ASP A 1 91 ? -8.729 -6.360 -1.458 1.00 89.19 91 ASP A C 1
ATOM 707 O O . ASP A 1 91 ? -9.603 -5.546 -1.146 1.00 89.19 91 ASP A O 1
ATOM 711 N N . GLU A 1 92 ? -8.931 -7.235 -2.439 1.00 86.75 92 GLU A N 1
ATOM 712 C CA . GLU A 1 92 ? -10.181 -7.349 -3.190 1.00 86.75 92 GLU A CA 1
ATOM 713 C C . GLU A 1 92 ? -11.393 -7.770 -2.348 1.00 86.75 92 GLU A C 1
ATOM 715 O O . GLU A 1 92 ? -12.524 -7.649 -2.817 1.00 86.75 92 GLU A O 1
ATOM 720 N N . THR A 1 93 ? -11.171 -8.245 -1.120 1.00 88.31 93 THR A N 1
ATOM 721 C CA . THR A 1 93 ? -12.206 -8.641 -0.154 1.00 88.31 93 THR A CA 1
ATOM 722 C C . THR A 1 93 ? -12.475 -7.574 0.908 1.00 88.31 93 THR A C 1
ATOM 724 O O . THR A 1 93 ? -13.359 -7.751 1.744 1.00 88.31 93 THR A O 1
ATOM 727 N N . GLY A 1 94 ? -11.736 -6.463 0.871 1.00 87.38 94 GLY A N 1
ATOM 728 C CA . GLY A 1 94 ? -11.882 -5.342 1.794 1.00 87.38 94 GLY A CA 1
ATOM 729 C C . GLY A 1 94 ? -11.035 -5.464 3.056 1.00 87.38 94 GLY A C 1
ATOM 730 O O . GLY A 1 94 ? -11.142 -4.600 3.921 1.00 87.38 94 GLY A O 1
ATOM 731 N N . LYS A 1 95 ? -10.180 -6.488 3.161 1.00 91.69 95 LYS A N 1
ATOM 732 C CA . LYS A 1 95 ? -9.308 -6.698 4.322 1.00 91.69 95 LYS A CA 1
ATOM 733 C C . LYS A 1 95 ? -8.041 -5.874 4.229 1.00 91.69 95 LYS A C 1
ATOM 735 O O . LYS A 1 95 ? -7.562 -5.582 3.135 1.00 91.69 95 LYS A O 1
ATOM 740 N N . LEU A 1 96 ? -7.465 -5.530 5.375 1.00 92.75 96 LEU A N 1
ATOM 741 C CA . LEU A 1 96 ? -6.243 -4.737 5.433 1.00 92.75 96 LEU A CA 1
ATOM 742 C C . LEU A 1 96 ? -5.052 -5.516 4.853 1.00 92.75 96 LEU A C 1
ATOM 744 O O . LEU A 1 96 ? -4.626 -6.532 5.399 1.00 92.75 96 LEU A O 1
ATOM 748 N N . LEU A 1 97 ? -4.473 -4.994 3.772 1.00 91.19 97 LEU A N 1
ATOM 749 C CA . LEU A 1 97 ? -3.377 -5.633 3.044 1.00 91.19 97 LEU A CA 1
ATOM 750 C C . LEU A 1 97 ? -2.028 -4.936 3.266 1.00 91.19 97 LEU A C 1
ATOM 752 O O . LEU A 1 97 ? -1.002 -5.591 3.453 1.00 91.19 97 LEU A O 1
ATOM 756 N N . HIS A 1 98 ? -2.004 -3.604 3.225 1.00 89.56 98 HIS A N 1
ATOM 757 C CA . HIS A 1 98 ? -0.777 -2.822 3.376 1.00 89.56 98 HIS A CA 1
ATOM 758 C C . HIS A 1 98 ? -1.054 -1.479 4.041 1.00 89.56 98 HIS A C 1
ATOM 760 O O . HIS A 1 98 ? -2.087 -0.862 3.801 1.00 89.56 98 HIS A O 1
ATOM 766 N N . VAL A 1 99 ? -0.083 -0.984 4.809 1.00 89.19 99 VAL A N 1
ATOM 767 C CA . VAL A 1 99 ? -0.097 0.380 5.332 1.00 89.19 99 VAL A CA 1
ATOM 768 C C . VAL A 1 99 ? 1.173 1.100 4.908 1.00 89.19 99 VAL A C 1
ATOM 770 O O . VAL A 1 99 ? 2.287 0.675 5.227 1.00 89.19 99 VAL A O 1
ATOM 773 N N . ASN A 1 100 ? 1.009 2.225 4.219 1.00 82.75 100 ASN A N 1
ATOM 774 C CA . ASN A 1 100 ? 2.105 3.111 3.869 1.00 82.75 100 ASN A CA 1
ATOM 775 C C . ASN A 1 100 ? 2.479 3.966 5.085 1.00 82.75 100 ASN A C 1
ATOM 777 O O . ASN A 1 100 ? 2.044 5.103 5.254 1.00 82.75 100 ASN A O 1
ATOM 781 N N . SER A 1 101 ? 3.322 3.399 5.939 1.00 72.00 101 SER A N 1
ATOM 782 C CA . SER A 1 101 ? 3.760 3.987 7.206 1.00 72.00 101 SER A CA 1
ATOM 783 C C . SER A 1 101 ? 4.986 4.900 7.074 1.00 72.00 101 SER A C 1
ATOM 785 O O . SER A 1 101 ? 5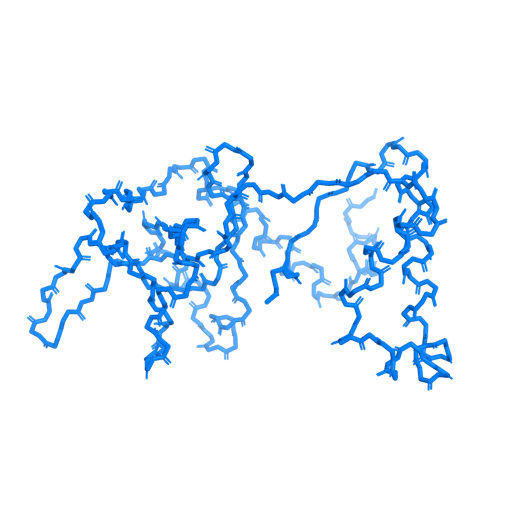.677 5.185 8.057 1.00 72.00 101 SER A O 1
ATOM 787 N N . ARG A 1 102 ? 5.278 5.393 5.859 1.00 70.62 102 ARG A N 1
ATOM 788 C CA . ARG A 1 102 ? 6.437 6.261 5.602 1.00 70.62 102 ARG A CA 1
ATOM 789 C C . ARG A 1 102 ? 6.407 7.530 6.463 1.00 70.62 102 ARG A C 1
ATOM 791 O O . ARG A 1 102 ? 7.461 7.941 6.937 1.00 70.62 102 ARG A O 1
ATOM 798 N N . SER A 1 103 ? 5.232 8.114 6.693 1.00 63.84 103 SER A N 1
ATOM 799 C CA . SER A 1 103 ? 5.048 9.280 7.570 1.00 63.84 103 SER A CA 1
ATOM 800 C C . SER A 1 103 ? 5.350 8.962 9.040 1.00 63.84 103 SER A C 1
ATOM 802 O O . SER A 1 103 ? 6.134 9.678 9.658 1.00 63.84 103 SER A O 1
ATOM 804 N N . SER A 1 104 ? 4.826 7.855 9.582 1.00 62.34 104 SER A N 1
ATOM 805 C CA . SER A 1 104 ? 5.122 7.415 10.958 1.00 62.34 104 SER A CA 1
ATOM 806 C C . SER A 1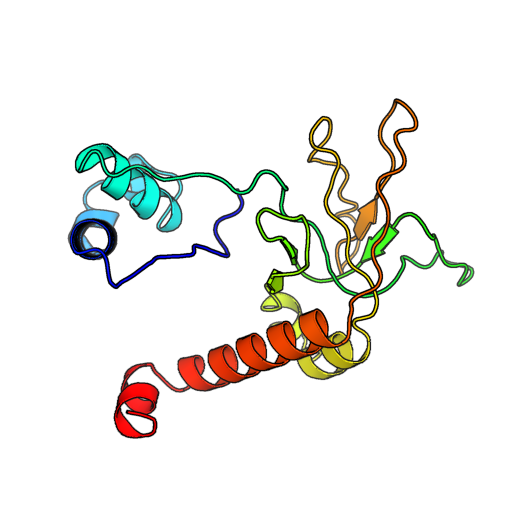 104 ? 6.609 7.149 11.177 1.00 62.34 104 SER A C 1
ATOM 808 O O . SER A 1 104 ? 7.137 7.405 12.254 1.00 62.34 104 SER A O 1
ATOM 810 N N . TRP A 1 105 ? 7.308 6.675 10.144 1.00 60.62 105 TRP A N 1
ATOM 811 C CA . TRP A 1 105 ? 8.752 6.478 10.199 1.00 60.62 105 TRP A CA 1
ATOM 812 C C . TRP A 1 105 ? 9.543 7.790 10.276 1.00 60.62 105 TRP A C 1
ATOM 814 O O . TRP A 1 105 ? 10.442 7.892 11.106 1.00 60.62 105 TRP A O 1
ATOM 824 N N . TYR A 1 106 ? 9.206 8.804 9.468 1.00 59.56 106 TYR A N 1
ATOM 825 C CA . TYR A 1 106 ? 9.885 10.111 9.532 1.00 59.56 106 TYR A CA 1
ATOM 826 C C . TYR A 1 106 ? 9.695 10.818 10.875 1.00 59.56 106 TYR A C 1
ATOM 828 O O . TYR A 1 106 ? 10.566 11.572 11.297 1.00 59.56 106 TYR A O 1
ATOM 836 N N . ASN A 1 107 ? 8.589 10.531 11.558 1.00 64.56 107 ASN A N 1
ATOM 837 C CA . ASN A 1 107 ? 8.298 11.072 12.880 1.00 64.56 107 ASN A CA 1
ATOM 838 C C . ASN A 1 107 ? 8.864 10.209 14.025 1.00 64.56 107 ASN A C 1
ATOM 840 O O . ASN A 1 107 ? 8.497 10.432 15.173 1.00 64.56 107 ASN A O 1
ATOM 844 N N . HIS A 1 108 ? 9.716 9.213 13.733 1.00 68.19 108 HIS A N 1
ATOM 845 C CA . HIS A 1 108 ? 10.261 8.256 14.710 1.00 68.19 108 HIS A CA 1
ATOM 846 C C . HIS A 1 108 ? 9.196 7.523 15.551 1.00 68.19 108 HIS A C 1
ATOM 848 O O . HIS A 1 108 ? 9.490 7.034 16.634 1.00 68.19 108 HIS A O 1
ATOM 854 N N . ALA A 1 109 ? 7.975 7.398 15.031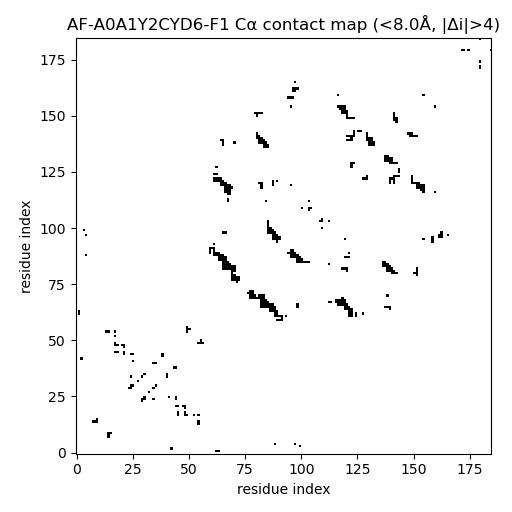 1.00 79.88 109 ALA A N 1
ATOM 855 C CA . ALA A 1 109 ? 6.810 6.867 15.739 1.00 79.88 109 ALA A CA 1
ATOM 856 C C . ALA A 1 109 ? 6.269 5.580 15.092 1.00 79.88 109 ALA A C 1
ATOM 858 O O . ALA A 1 109 ? 5.112 5.213 15.283 1.00 79.88 109 ALA A O 1
ATOM 859 N N . LEU A 1 110 ? 7.071 4.904 14.260 1.00 82.38 110 LEU A N 1
ATOM 860 C CA . LEU A 1 110 ? 6.626 3.721 13.517 1.00 82.38 110 LEU A CA 1
ATOM 861 C C . LEU A 1 110 ? 6.275 2.549 14.442 1.00 82.38 110 LEU A C 1
ATOM 863 O O . LEU A 1 110 ? 5.303 1.841 14.181 1.00 82.38 110 LEU A O 1
ATOM 867 N N . ASP A 1 111 ? 7.073 2.327 15.485 1.00 86.75 111 ASP A N 1
ATOM 868 C CA . ASP A 1 111 ? 6.844 1.246 16.444 1.00 86.75 111 ASP A CA 1
ATOM 869 C C . ASP A 1 111 ? 5.634 1.543 17.332 1.00 86.75 111 ASP A C 1
ATOM 871 O O . ASP A 1 111 ? 4.756 0.690 17.446 1.00 86.75 111 ASP A O 1
ATOM 875 N N . ASP A 1 112 ? 5.524 2.771 17.840 1.00 88.31 112 ASP A N 1
ATOM 876 C CA . ASP A 1 112 ? 4.391 3.228 18.655 1.00 88.31 112 ASP A CA 1
ATOM 877 C C . ASP A 1 112 ? 3.071 3.193 17.875 1.00 88.31 112 ASP A C 1
ATOM 879 O O . ASP A 1 112 ? 2.043 2.712 18.364 1.00 88.31 112 ASP A O 1
ATOM 883 N N . TRP A 1 113 ? 3.095 3.647 16.619 1.00 89.38 113 TRP A N 1
ATOM 884 C CA . TRP A 1 113 ? 1.944 3.538 15.729 1.00 89.38 113 TRP A CA 1
ATOM 885 C C . TRP A 1 113 ? 1.566 2.073 15.492 1.00 89.38 113 TRP A C 1
ATOM 887 O O . TRP A 1 113 ? 0.398 1.711 15.582 1.00 89.38 113 TRP A O 1
ATOM 897 N N . PHE A 1 114 ? 2.542 1.208 15.207 1.00 90.88 114 PHE A N 1
ATOM 898 C CA . PHE A 1 114 ? 2.249 -0.199 14.946 1.00 90.88 114 PHE A CA 1
ATOM 899 C C . PHE A 1 114 ? 1.693 -0.907 16.193 1.00 90.88 114 PHE A C 1
ATOM 901 O O . PHE A 1 114 ? 0.793 -1.740 16.081 1.00 90.88 114 PHE A O 1
ATOM 908 N N . ALA A 1 115 ? 2.190 -0.560 17.383 1.00 91.56 115 ALA A N 1
ATOM 909 C CA . ALA A 1 115 ? 1.663 -1.068 18.644 1.00 91.56 115 ALA A CA 1
ATOM 910 C C . ALA A 1 115 ? 0.195 -0.655 18.850 1.00 91.56 115 ALA A C 1
ATOM 912 O O . ALA A 1 115 ? -0.624 -1.502 19.208 1.00 91.56 115 ALA A O 1
ATOM 913 N N . SER A 1 116 ? -0.137 0.601 18.538 1.00 91.06 116 SER A N 1
ATOM 914 C CA . SER A 1 116 ? -1.492 1.170 18.637 1.00 91.06 116 SER A CA 1
ATOM 915 C C . SER A 1 116 ? -2.420 0.852 17.456 1.00 91.06 116 SER A C 1
ATOM 917 O O . SER A 1 116 ? -3.546 1.336 17.416 1.00 91.06 116 SER A O 1
ATOM 919 N N . LEU A 1 117 ? -1.986 0.039 16.487 1.00 93.75 117 LEU A N 1
ATOM 920 C CA . LEU A 1 117 ? -2.825 -0.367 15.360 1.00 93.75 117 LEU A CA 1
ATOM 921 C C . LEU A 1 117 ? -3.971 -1.272 15.837 1.00 93.75 117 LEU A C 1
ATOM 923 O O . LEU A 1 117 ? -3.733 -2.426 16.216 1.00 93.75 117 LEU A O 1
ATOM 927 N N . GLU A 1 118 ? -5.193 -0.746 15.768 1.00 95.31 118 GLU A N 1
ATOM 928 C CA . GLU A 1 118 ? -6.416 -1.407 16.242 1.00 95.31 118 GLU A CA 1
ATOM 929 C C . GLU A 1 118 ? -7.537 -1.406 15.202 1.00 95.31 118 GLU A C 1
ATOM 931 O O . GLU A 1 118 ? -8.282 -2.379 15.108 1.00 95.31 118 GLU A O 1
ATOM 936 N N . PHE A 1 119 ? -7.643 -0.350 14.393 1.00 95.12 119 PHE A N 1
ATOM 937 C CA . PHE A 1 119 ? -8.740 -0.165 13.448 1.00 95.12 119 PHE A CA 1
ATOM 938 C C . PHE A 1 119 ? -8.255 0.241 12.061 1.00 95.12 119 PHE A C 1
ATOM 940 O O . PHE A 1 119 ? -7.185 0.832 11.905 1.00 95.12 119 PHE A O 1
ATOM 947 N N . TYR A 1 120 ? -9.071 -0.023 11.046 1.00 93.75 120 TYR A N 1
ATOM 948 C CA . TYR A 1 120 ? -8.915 0.541 9.711 1.00 93.75 120 TYR A CA 1
ATOM 949 C C . TYR A 1 120 ? -10.267 0.881 9.088 1.00 93.75 120 TYR A C 1
ATOM 951 O O . TYR A 1 120 ? -11.318 0.395 9.504 1.00 93.75 120 TYR A O 1
ATOM 959 N N . ILE A 1 121 ? -10.238 1.753 8.086 1.00 90.31 121 ILE A N 1
ATOM 960 C CA . ILE A 1 121 ? -11.428 2.200 7.362 1.00 90.31 121 ILE A CA 1
ATOM 961 C C . ILE A 1 121 ? -11.063 2.501 5.908 1.00 90.31 121 ILE A C 1
ATOM 963 O O . ILE A 1 121 ? -9.963 2.985 5.644 1.00 90.31 121 ILE A O 1
ATOM 967 N N . THR A 1 122 ? -11.982 2.241 4.975 1.00 85.38 122 THR A N 1
ATOM 968 C CA . THR A 1 122 ? -11.926 2.674 3.564 1.00 85.38 122 THR A CA 1
ATOM 969 C C . THR A 1 122 ? -13.027 3.710 3.309 1.00 85.38 122 THR A C 1
ATOM 971 O O . THR A 1 122 ? -14.138 3.533 3.822 1.00 85.38 122 THR A O 1
ATOM 974 N N . PRO A 1 123 ? -12.770 4.789 2.548 1.00 74.00 123 PRO A N 1
ATOM 975 C CA . PRO A 1 123 ? -13.794 5.788 2.276 1.00 74.00 123 PRO A CA 1
ATOM 976 C C . PRO A 1 123 ? -14.951 5.225 1.426 1.00 74.00 123 PRO A C 1
ATOM 978 O O . PRO A 1 123 ? -14.885 4.154 0.803 1.00 74.00 123 PRO A O 1
ATOM 981 N N . ALA A 1 124 ? -16.073 5.945 1.418 1.00 65.75 124 ALA A N 1
ATOM 982 C CA . ALA A 1 124 ? -17.216 5.606 0.578 1.00 65.75 124 ALA A CA 1
ATOM 983 C C . ALA A 1 124 ? -16.816 5.617 -0.906 1.00 65.75 124 ALA A C 1
ATOM 985 O O . ALA A 1 124 ? -16.129 6.522 -1.363 1.00 65.75 124 ALA A O 1
ATOM 986 N N . THR A 1 125 ? -17.249 4.613 -1.671 1.00 64.38 125 THR A N 1
ATOM 987 C CA . THR A 1 125 ? -16.980 4.534 -3.119 1.00 64.38 125 THR A CA 1
ATOM 988 C C . THR A 1 125 ? -17.697 5.653 -3.877 1.00 64.38 125 THR A C 1
ATOM 990 O O . THR A 1 125 ? -17.206 6.120 -4.896 1.00 64.38 125 THR A O 1
ATOM 993 N N . SER A 1 126 ? -18.831 6.120 -3.349 1.00 61.72 126 SER A N 1
ATOM 994 C CA . SER A 1 126 ? -19.563 7.297 -3.822 1.00 61.72 126 SER A CA 1
ATOM 995 C C . SER A 1 126 ? -18.916 8.627 -3.409 1.00 61.72 126 SER A C 1
ATOM 997 O O . SER A 1 126 ? -19.094 9.624 -4.101 1.00 61.72 126 SER A O 1
ATOM 999 N N . LEU A 1 127 ? -18.147 8.653 -2.312 1.00 65.38 127 LEU A N 1
ATOM 1000 C CA . LEU A 1 127 ? -17.518 9.855 -1.748 1.00 65.38 127 LEU A CA 1
ATOM 1001 C C . LEU A 1 127 ? -16.084 9.553 -1.261 1.00 65.38 127 LEU A C 1
ATOM 1003 O O . LEU A 1 127 ? -15.820 9.522 -0.055 1.00 65.38 127 LEU A O 1
ATOM 1007 N N . PRO A 1 128 ? -15.121 9.360 -2.183 1.00 65.38 128 PRO A N 1
ATOM 1008 C CA . PRO A 1 128 ? -13.741 8.999 -1.840 1.00 65.38 128 PRO A CA 1
ATOM 1009 C C . PRO A 1 128 ? -12.965 10.109 -1.104 1.00 65.38 128 PRO A C 1
ATOM 1011 O O . PRO A 1 128 ? -11.854 9.877 -0.636 1.00 65.38 128 PRO A O 1
ATOM 1014 N N . GLY A 1 129 ? -13.528 11.318 -1.003 1.00 66.00 129 GLY A N 1
ATOM 1015 C CA . GLY A 1 129 ? -12.887 12.506 -0.435 1.00 66.00 129 GLY A CA 1
ATOM 1016 C C . GLY A 1 129 ? -13.162 12.774 1.047 1.00 66.00 129 GLY A C 1
ATOM 1017 O O . GLY A 1 129 ? -12.849 13.872 1.500 1.00 66.00 129 GLY A O 1
ATOM 1018 N N . ASN A 1 130 ? -13.747 11.835 1.804 1.00 77.62 130 ASN A N 1
ATOM 1019 C CA . ASN A 1 130 ? -14.092 12.060 3.216 1.00 77.62 130 ASN A CA 1
ATOM 1020 C C . ASN A 1 130 ? -12.884 11.923 4.165 1.00 77.62 130 ASN A C 1
ATOM 1022 O O . ASN A 1 130 ? -12.817 11.040 5.026 1.00 77.62 130 ASN A O 1
ATOM 1026 N N . ILE A 1 131 ? -11.890 12.781 3.947 1.00 78.56 131 ILE A N 1
ATOM 1027 C CA . ILE A 1 131 ? -10.616 12.805 4.659 1.00 78.56 131 ILE A CA 1
ATOM 1028 C C . ILE A 1 131 ? -10.520 14.126 5.419 1.00 78.56 131 ILE A C 1
ATOM 1030 O O . ILE A 1 131 ? -10.482 15.200 4.817 1.00 78.56 131 ILE A O 1
ATOM 1034 N N . ASP A 1 132 ? -10.423 14.049 6.742 1.00 78.38 132 ASP A N 1
ATOM 1035 C CA . ASP A 1 132 ? -9.988 15.174 7.559 1.00 78.38 132 ASP A CA 1
ATOM 1036 C C . ASP A 1 132 ? -8.464 15.300 7.451 1.00 78.38 132 ASP A C 1
ATOM 1038 O O . ASP A 1 132 ? -7.689 14.594 8.104 1.00 78.38 132 ASP A O 1
ATOM 1042 N N . ALA A 1 133 ? -8.047 16.197 6.558 1.00 74.00 133 ALA A N 1
ATOM 1043 C CA . ALA A 1 133 ? -6.651 16.532 6.323 1.00 74.00 133 ALA A CA 1
ATOM 1044 C C . ALA A 1 133 ? -6.162 17.723 7.168 1.00 74.00 133 ALA A C 1
ATOM 1046 O O . ALA A 1 133 ? -5.019 18.152 6.993 1.00 74.00 133 ALA A O 1
ATOM 1047 N N . GLN A 1 134 ? -6.997 18.282 8.056 1.00 70.94 134 GLN A N 1
ATOM 1048 C CA . GLN A 1 134 ? -6.635 19.466 8.847 1.00 70.94 134 GLN A CA 1
ATOM 1049 C C . GLN A 1 134 ? -5.622 19.141 9.948 1.00 70.94 134 GLN A C 1
ATOM 1051 O O . GLN A 1 134 ? -4.890 20.028 10.389 1.00 70.94 134 GLN A O 1
ATOM 1056 N N . GLN A 1 135 ? -5.564 17.881 10.387 1.00 66.69 135 GLN A N 1
ATOM 1057 C CA . GLN A 1 135 ? -4.660 17.416 11.435 1.00 66.69 135 GLN A CA 1
ATOM 1058 C C . GLN A 1 135 ? -3.903 16.154 11.002 1.00 66.69 135 GLN A C 1
ATOM 1060 O O . GLN A 1 135 ? -4.382 15.360 10.195 1.00 66.69 135 GLN A O 1
ATOM 1065 N N . GLN A 1 136 ? -2.682 16.000 11.521 1.00 69.94 136 GLN A N 1
ATOM 1066 C CA . GLN A 1 136 ? -1.874 14.788 11.379 1.00 69.94 136 GLN A CA 1
ATOM 1067 C C . GLN A 1 136 ? -1.916 14.001 12.698 1.00 69.94 136 GLN A C 1
ATOM 1069 O O . GLN A 1 136 ? -1.706 14.610 13.749 1.00 69.94 136 GLN A O 1
ATOM 1074 N N . PRO A 1 137 ? -2.117 12.671 12.668 1.00 78.00 137 PRO A N 1
ATOM 1075 C CA . PRO A 1 137 ? -2.346 11.845 11.480 1.00 78.00 137 PRO A CA 1
ATOM 1076 C C . PRO A 1 137 ? -3.703 12.132 10.819 1.00 78.00 137 PRO A C 1
ATOM 1078 O O . PRO A 1 137 ? -4.667 12.446 11.510 1.00 78.00 137 PRO A O 1
ATOM 1081 N N . TRP A 1 138 ? -3.765 12.010 9.489 1.00 83.06 138 TRP A N 1
ATOM 1082 C CA . TRP A 1 138 ? -5.017 12.171 8.745 1.00 83.06 138 TRP A CA 1
ATOM 1083 C C . TRP A 1 138 ? -6.075 11.186 9.231 1.00 83.06 138 TRP A C 1
ATOM 1085 O O . TRP A 1 138 ? -5.769 10.016 9.491 1.00 83.06 138 TRP A O 1
ATOM 1095 N N . CYS A 1 139 ? -7.317 11.659 9.300 1.00 86.69 139 CYS A N 1
ATOM 1096 C CA . CYS A 1 139 ? -8.455 10.841 9.688 1.00 86.69 139 CYS A CA 1
ATOM 1097 C C . CYS A 1 139 ? -9.390 10.637 8.501 1.00 86.69 139 CYS A C 1
ATOM 1099 O O . CYS A 1 139 ? -9.650 11.561 7.736 1.00 86.69 139 CYS A O 1
ATOM 1101 N N . VAL A 1 140 ? -9.920 9.429 8.354 1.00 87.69 140 VAL A N 1
ATOM 1102 C CA . VAL A 1 140 ? -10.970 9.129 7.376 1.00 87.69 140 VAL A CA 1
ATOM 1103 C C . VAL A 1 140 ? -12.269 8.933 8.136 1.00 87.69 140 VAL A C 1
ATOM 1105 O O . VAL A 1 140 ? -12.323 8.172 9.105 1.00 87.69 140 VAL A O 1
ATOM 1108 N N . LEU A 1 141 ? -13.300 9.643 7.693 1.00 83.62 141 LEU A N 1
ATOM 1109 C CA . LEU A 1 141 ? -14.638 9.623 8.270 1.00 83.62 141 LEU A CA 1
ATOM 1110 C C . LEU A 1 141 ? -15.513 8.641 7.479 1.00 83.62 141 LEU A C 1
ATOM 1112 O O . LEU A 1 141 ? -15.492 8.607 6.251 1.00 83.62 141 LEU A O 1
ATOM 1116 N N . GLY A 1 142 ? -16.291 7.832 8.192 1.00 75.56 142 GLY A N 1
ATOM 1117 C CA . GLY A 1 142 ? -17.109 6.764 7.615 1.00 75.56 142 GLY A CA 1
ATOM 1118 C C . GLY A 1 142 ? -18.474 7.191 7.077 1.00 75.56 142 GLY A C 1
ATOM 1119 O O . GLY A 1 142 ? -19.153 6.364 6.478 1.00 75.56 142 GLY A O 1
ATOM 1120 N N . ASN A 1 143 ? -18.902 8.440 7.286 1.00 67.69 143 ASN A N 1
ATOM 1121 C CA . ASN A 1 143 ? -20.245 8.876 6.891 1.00 67.69 143 ASN A CA 1
ATOM 1122 C C . ASN A 1 143 ? -20.288 9.290 5.408 1.00 67.69 143 ASN A C 1
ATOM 1124 O O . ASN A 1 143 ? -19.454 10.078 4.967 1.00 67.69 143 ASN A O 1
ATOM 1128 N N . ASP A 1 144 ? -21.286 8.818 4.664 1.00 56.91 144 ASP A N 1
ATOM 1129 C CA . ASP A 1 144 ? -21.749 9.446 3.423 1.00 56.91 144 ASP A CA 1
ATOM 1130 C C . ASP A 1 144 ? -22.972 10.350 3.699 1.00 56.91 144 ASP A C 1
ATOM 1132 O O . ASP A 1 144 ? -23.478 10.407 4.823 1.00 56.91 144 ASP A O 1
ATOM 1136 N N . GLU A 1 145 ? -23.441 11.086 2.687 1.00 52.50 145 GLU A N 1
ATOM 1137 C CA . GLU A 1 145 ? -24.655 11.919 2.776 1.00 52.50 145 GLU A CA 1
ATOM 1138 C C . GLU A 1 145 ? -25.957 11.088 2.903 1.00 52.50 145 GLU A C 1
ATOM 1140 O O . GLU A 1 145 ? -27.012 11.648 3.200 1.00 52.50 145 GLU A O 1
ATOM 1145 N N . GLU A 1 146 ? -25.900 9.759 2.734 1.00 54.75 146 GLU A N 1
ATOM 1146 C CA . GLU A 1 146 ? -27.059 8.854 2.615 1.00 54.75 146 GLU A CA 1
ATOM 1147 C C . GLU A 1 146 ? -27.212 7.863 3.791 1.00 54.75 146 GLU A C 1
ATOM 1149 O O . GLU A 1 146 ? -28.166 7.083 3.841 1.00 54.75 146 GLU A O 1
ATOM 1154 N N . GLY A 1 147 ? -26.325 7.909 4.788 1.00 50.41 147 GLY A N 1
ATOM 1155 C CA . GLY A 1 147 ? -26.386 7.066 5.982 1.00 50.41 147 GLY A CA 1
ATOM 1156 C C . GLY A 1 147 ? -25.970 5.609 5.760 1.00 50.41 147 GLY A C 1
ATOM 1157 O O . GLY A 1 147 ? -26.262 4.765 6.619 1.00 50.41 147 GLY A O 1
ATOM 1158 N N . ALA A 1 148 ? -25.284 5.281 4.657 1.00 50.00 148 ALA A N 1
ATOM 1159 C CA . ALA A 1 148 ? -24.728 3.947 4.470 1.00 50.00 148 ALA A CA 1
ATOM 1160 C C . ALA A 1 148 ? -23.575 3.759 5.462 1.00 50.00 148 ALA A C 1
ATOM 1162 O O . ALA A 1 148 ? -22.479 4.296 5.305 1.00 50.00 148 ALA A O 1
ATOM 1163 N N . LYS A 1 149 ? -23.836 2.998 6.528 1.00 52.97 149 LYS A N 1
ATOM 1164 C CA . LYS A 1 149 ? -22.826 2.597 7.511 1.00 52.97 149 LYS A CA 1
ATOM 1165 C C . LYS A 1 149 ? -21.664 1.914 6.788 1.00 52.97 149 LYS A C 1
ATOM 1167 O O . LYS A 1 149 ? -21.780 0.748 6.419 1.00 52.97 149 LYS A O 1
ATOM 1172 N N . LYS A 1 150 ? -20.540 2.611 6.613 1.00 62.41 150 LYS A N 1
ATOM 1173 C CA . LYS A 1 150 ? -19.261 1.950 6.363 1.00 62.41 150 LYS A CA 1
ATOM 1174 C C . LYS A 1 150 ? -18.561 1.716 7.686 1.00 62.41 150 LYS A C 1
ATOM 1176 O O . LYS A 1 150 ? -18.344 2.623 8.486 1.00 62.41 150 LYS A O 1
ATOM 1181 N N . GLU A 1 151 ? -18.312 0.437 7.905 1.00 71.12 151 GLU A N 1
ATOM 1182 C CA . GLU A 1 151 ? -17.890 -0.152 9.157 1.00 71.12 151 GLU A CA 1
ATOM 1183 C C . GLU A 1 151 ? -16.416 0.169 9.366 1.00 71.12 151 GLU A C 1
ATOM 1185 O O . GLU A 1 151 ? -15.557 -0.201 8.574 1.00 71.12 151 GLU A O 1
ATOM 1190 N N . VAL A 1 152 ? -16.113 0.912 10.425 1.00 88.06 152 VAL A N 1
ATOM 1191 C CA . VAL A 1 152 ? -14.768 0.880 10.984 1.00 88.06 152 VAL A CA 1
ATOM 1192 C C . VAL A 1 152 ? -14.479 -0.573 11.350 1.00 88.06 152 VAL A C 1
ATOM 1194 O O . VAL A 1 152 ? -15.225 -1.184 12.118 1.00 88.06 152 VAL A O 1
ATOM 1197 N N . PHE A 1 153 ? -13.421 -1.133 10.776 1.00 91.81 153 PHE A N 1
ATOM 1198 C CA . PHE A 1 153 ? -13.066 -2.531 10.958 1.00 91.81 153 PHE A CA 1
ATOM 1199 C C . PHE A 1 153 ? -12.003 -2.653 12.039 1.00 91.81 153 PHE A C 1
ATOM 1201 O O . PHE A 1 153 ? -11.018 -1.914 12.036 1.00 91.81 153 PHE A O 1
ATOM 1208 N N . ALA A 1 154 ? -12.185 -3.609 12.948 1.00 94.44 154 ALA A N 1
ATOM 1209 C CA . ALA A 1 154 ? -11.112 -4.023 13.837 1.00 94.44 154 ALA A CA 1
ATOM 1210 C C . ALA A 1 154 ? -10.048 -4.780 13.030 1.00 94.44 154 ALA A C 1
ATOM 1212 O O . ALA A 1 154 ? -10.374 -5.633 12.204 1.00 94.44 154 ALA A O 1
ATOM 1213 N N . VAL A 1 155 ? -8.779 -4.479 13.285 1.00 96.19 155 VAL A N 1
ATOM 1214 C CA . VAL A 1 155 ? -7.648 -5.194 12.693 1.00 96.19 155 VAL A CA 1
ATOM 1215 C C . VAL A 1 155 ? -7.558 -6.569 13.345 1.00 96.19 155 VAL A C 1
ATOM 1217 O O . VAL A 1 155 ? -7.351 -6.687 14.551 1.00 96.19 155 VAL A O 1
ATOM 1220 N N . SER A 1 156 ? -7.691 -7.622 12.548 1.00 96.62 156 SER A N 1
ATOM 1221 C CA . SER A 1 156 ? -7.492 -8.993 13.012 1.00 96.62 156 SER A CA 1
ATOM 1222 C C . SER A 1 156 ? -6.014 -9.306 13.261 1.00 96.62 156 SER A C 1
ATOM 1224 O O . SER A 1 156 ? -5.116 -8.696 12.679 1.00 96.62 156 SER A O 1
ATOM 1226 N N . GLU A 1 157 ? -5.745 -10.342 14.059 1.00 96.19 157 GLU A N 1
ATOM 1227 C CA . GLU A 1 157 ? -4.379 -10.833 14.298 1.00 96.19 157 GLU A CA 1
ATOM 1228 C C . GLU A 1 157 ? -3.645 -11.202 12.999 1.00 96.19 157 GLU A C 1
ATOM 1230 O O . GLU A 1 157 ? -2.452 -10.936 12.851 1.00 96.19 157 GLU A O 1
ATOM 1235 N N . ALA A 1 158 ? -4.360 -11.770 12.021 1.00 95.88 158 ALA A N 1
ATOM 1236 C CA . ALA A 1 158 ? -3.790 -12.127 10.724 1.00 95.88 158 ALA A CA 1
ATOM 1237 C C . ALA A 1 158 ? -3.376 -10.885 9.915 1.00 95.88 158 ALA A C 1
ATOM 1239 O O . ALA A 1 158 ? -2.281 -10.852 9.349 1.00 95.88 158 ALA A O 1
ATOM 1240 N N . GLU A 1 159 ? -4.217 -9.849 9.893 1.00 95.75 159 GLU A N 1
ATOM 1241 C CA . GLU A 1 159 ? -3.905 -8.572 9.241 1.00 95.75 159 GLU A CA 1
ATOM 1242 C C . GLU A 1 159 ? -2.741 -7.869 9.951 1.00 95.75 159 GLU A C 1
ATOM 1244 O O . GLU A 1 159 ? -1.794 -7.423 9.299 1.00 95.75 159 GLU A O 1
ATOM 1249 N N . LYS A 1 160 ? -2.741 -7.838 11.291 1.00 94.44 160 LYS A N 1
ATOM 1250 C CA . LYS A 1 160 ? -1.652 -7.244 12.082 1.00 94.44 160 LYS A CA 1
ATOM 1251 C C . LYS A 1 160 ? -0.321 -7.959 11.835 1.00 94.44 160 LYS A C 1
ATOM 1253 O O . LYS A 1 160 ? 0.702 -7.298 11.648 1.00 94.44 160 LYS A O 1
ATOM 1258 N N . ALA A 1 161 ? -0.328 -9.290 11.746 1.00 95.06 161 ALA A N 1
ATOM 1259 C CA . ALA A 1 161 ? 0.849 -10.088 11.401 1.00 95.06 161 ALA A CA 1
ATOM 1260 C C . ALA A 1 161 ? 1.349 -9.815 9.970 1.00 95.06 161 ALA A C 1
ATOM 1262 O O . ALA A 1 161 ? 2.558 -9.720 9.737 1.00 95.06 161 ALA A O 1
ATOM 1263 N N . LEU A 1 162 ? 0.443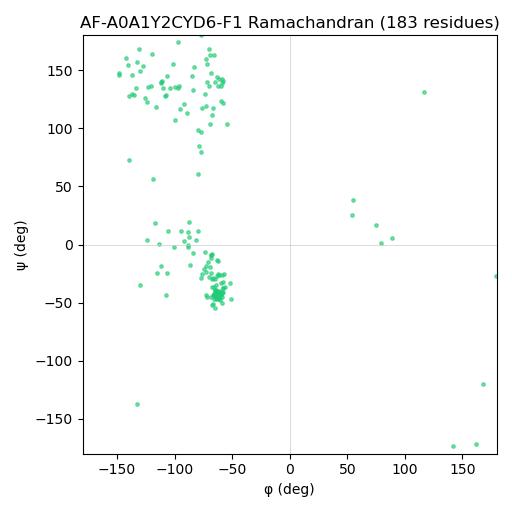 -9.635 9.005 1.00 93.00 162 LEU A N 1
ATOM 1264 C CA . LEU A 1 162 ? 0.802 -9.280 7.630 1.00 93.00 162 LEU A CA 1
ATOM 1265 C C . LEU A 1 162 ? 1.438 -7.884 7.548 1.00 93.00 162 LEU A C 1
ATOM 1267 O O . LEU A 1 162 ? 2.479 -7.704 6.905 1.00 93.00 162 LEU A O 1
ATOM 1271 N N . VAL A 1 163 ? 0.871 -6.904 8.256 1.00 90.81 163 VAL A N 1
ATOM 1272 C CA . VAL A 1 163 ? 1.453 -5.559 8.378 1.00 90.81 163 VAL A CA 1
ATOM 1273 C C . VAL A 1 163 ? 2.827 -5.624 9.054 1.00 90.81 163 VAL A C 1
ATOM 1275 O O . VAL A 1 163 ? 3.767 -4.987 8.580 1.00 90.81 163 VAL A O 1
ATOM 1278 N N . ALA A 1 164 ? 3.005 -6.454 10.089 1.00 91.19 164 ALA A N 1
ATOM 1279 C CA . ALA A 1 164 ? 4.311 -6.671 10.719 1.00 91.19 164 ALA A CA 1
ATOM 1280 C C . ALA A 1 164 ? 5.350 -7.208 9.722 1.00 91.19 164 ALA A C 1
ATOM 1282 O O . ALA A 1 164 ? 6.475 -6.707 9.655 1.00 91.19 164 ALA A O 1
ATOM 1283 N N . LYS A 1 165 ? 4.964 -8.196 8.905 1.00 90.75 165 LYS A N 1
ATOM 1284 C CA . LYS A 1 165 ? 5.842 -8.800 7.895 1.00 90.75 165 LYS A CA 1
ATOM 1285 C C . LYS A 1 165 ? 6.258 -7.788 6.831 1.00 90.75 165 LYS A C 1
ATOM 1287 O O . LYS A 1 165 ? 7.437 -7.698 6.494 1.00 90.75 165 LYS A O 1
ATOM 1292 N N . THR A 1 166 ? 5.313 -6.999 6.319 1.00 85.88 166 THR A N 1
ATOM 1293 C CA . THR A 1 166 ? 5.612 -5.964 5.314 1.00 85.88 166 THR A CA 1
ATOM 1294 C C . THR A 1 166 ? 6.457 -4.826 5.891 1.00 85.88 166 THR A C 1
ATOM 1296 O O . THR A 1 166 ? 7.372 -4.352 5.215 1.00 85.88 166 THR A O 1
ATOM 1299 N N . LYS A 1 167 ? 6.236 -4.438 7.154 1.00 85.25 167 LYS A N 1
ATOM 1300 C CA . LYS A 1 167 ? 7.089 -3.496 7.898 1.00 85.25 167 LYS A CA 1
ATOM 1301 C C . LYS A 1 167 ? 8.529 -4.005 8.009 1.00 85.25 167 LYS A C 1
ATOM 1303 O O . LYS A 1 167 ? 9.455 -3.264 7.681 1.00 85.25 167 LYS A O 1
ATOM 1308 N N . ALA A 1 168 ? 8.720 -5.255 8.435 1.00 85.44 168 ALA A N 1
ATOM 1309 C CA . ALA A 1 168 ? 10.043 -5.865 8.567 1.00 85.44 168 ALA A CA 1
ATOM 1310 C C . ALA A 1 168 ? 10.770 -5.952 7.216 1.00 85.44 168 ALA A C 1
ATOM 1312 O O . ALA A 1 168 ? 11.931 -5.557 7.109 1.00 85.44 168 ALA A O 1
ATOM 1313 N N . LEU A 1 169 ? 10.065 -6.377 6.162 1.00 83.50 169 LEU A N 1
ATOM 1314 C CA . LEU A 1 169 ? 10.616 -6.429 4.808 1.00 83.50 169 LEU A CA 1
ATOM 1315 C C . LEU A 1 169 ? 11.032 -5.038 4.308 1.00 83.50 169 LEU A C 1
ATOM 1317 O O . LEU A 1 169 ? 12.110 -4.886 3.744 1.00 83.50 169 LEU A O 1
ATOM 1321 N N . ASN A 1 170 ? 10.215 -4.005 4.540 1.00 80.50 170 ASN A N 1
ATOM 1322 C CA . ASN A 1 170 ? 10.554 -2.632 4.159 1.00 80.50 170 ASN A CA 1
ATOM 1323 C C . ASN A 1 170 ? 11.809 -2.137 4.894 1.00 80.50 170 ASN A C 1
ATOM 1325 O O . ASN A 1 170 ? 12.691 -1.549 4.270 1.00 80.50 170 ASN A O 1
ATOM 1329 N N . ALA A 1 171 ? 11.917 -2.417 6.197 1.00 81.12 171 ALA A N 1
ATOM 1330 C CA . ALA A 1 171 ? 13.104 -2.086 6.981 1.00 81.12 171 ALA A CA 1
ATOM 1331 C C . ALA A 1 171 ? 14.364 -2.756 6.411 1.00 81.12 171 ALA A C 1
ATOM 1333 O O . ALA A 1 171 ? 15.393 -2.095 6.279 1.00 81.12 171 ALA A O 1
ATOM 1334 N N . HIS A 1 172 ? 14.262 -4.023 5.998 1.00 80.50 172 HIS A N 1
ATOM 1335 C CA . HIS A 1 172 ? 15.372 -4.743 5.380 1.00 80.50 172 HIS A CA 1
ATOM 1336 C C . HIS A 1 172 ? 15.746 -4.157 4.010 1.00 80.50 172 HIS A C 1
ATOM 1338 O O . HIS A 1 172 ? 16.901 -3.809 3.780 1.00 80.50 172 HIS A O 1
ATOM 1344 N N . LEU A 1 173 ? 14.779 -3.976 3.102 1.00 78.94 173 LEU A N 1
ATOM 1345 C CA . LEU A 1 173 ? 15.032 -3.468 1.744 1.00 78.94 173 LEU A CA 1
ATOM 1346 C C . LEU A 1 173 ? 15.683 -2.073 1.736 1.00 78.94 173 LEU A C 1
ATOM 1348 O O . LEU A 1 173 ? 16.419 -1.735 0.807 1.00 78.94 173 LEU A O 1
ATOM 1352 N N . ARG A 1 174 ? 15.464 -1.269 2.784 1.00 76.19 174 ARG A N 1
ATOM 1353 C CA . ARG A 1 174 ? 16.113 0.041 2.965 1.00 76.19 174 ARG A CA 1
ATOM 1354 C C . ARG A 1 174 ? 17.607 -0.031 3.269 1.00 76.19 174 ARG A C 1
ATOM 1356 O O . ARG A 1 174 ? 18.294 0.962 3.049 1.00 76.19 174 ARG A O 1
ATOM 1363 N N . LEU A 1 175 ? 18.126 -1.171 3.724 1.00 81.12 175 LEU A N 1
ATOM 1364 C CA . LEU A 1 175 ? 19.572 -1.386 3.861 1.00 81.12 175 LEU A CA 1
ATOM 1365 C C . LEU A 1 175 ? 20.277 -1.464 2.495 1.00 81.12 175 LEU A C 1
ATOM 1367 O O . LEU A 1 175 ? 21.506 -1.390 2.433 1.00 81.12 175 LEU A O 1
ATOM 1371 N N . GLY A 1 176 ? 19.494 -1.563 1.419 1.00 79.38 176 GLY A N 1
ATOM 1372 C CA . GLY A 1 176 ? 19.928 -1.685 0.039 1.00 79.38 176 GLY A CA 1
ATOM 1373 C C . GLY A 1 176 ? 19.476 -3.024 -0.526 1.00 79.38 176 GLY A C 1
ATOM 1374 O O . GLY A 1 176 ? 19.704 -4.068 0.082 1.00 79.38 176 GLY A O 1
ATOM 1375 N N . TRP A 1 177 ? 18.870 -3.004 -1.715 1.00 77.50 177 TRP A N 1
ATOM 1376 C CA . TRP A 1 177 ? 18.426 -4.229 -2.388 1.00 77.50 177 TRP A CA 1
ATOM 1377 C C . TRP A 1 177 ? 19.585 -5.212 -2.619 1.00 77.50 177 TRP A C 1
ATOM 1379 O O . TRP A 1 177 ? 19.375 -6.412 -2.535 1.00 77.50 177 TRP A O 1
ATOM 1389 N N . GLN A 1 178 ? 20.808 -4.714 -2.833 1.00 79.12 178 GLN A N 1
ATOM 1390 C CA . GLN A 1 178 ? 22.013 -5.542 -2.969 1.00 79.12 178 GLN A CA 1
ATOM 1391 C C . GLN A 1 178 ? 22.279 -6.359 -1.703 1.00 79.12 178 GLN A C 1
ATOM 1393 O O . GLN A 1 178 ? 22.419 -7.571 -1.781 1.00 79.12 178 GLN A O 1
ATOM 1398 N N . LYS A 1 179 ? 22.231 -5.717 -0.528 1.00 79.06 179 LYS A N 1
ATOM 1399 C CA . LYS A 1 179 ? 22.424 -6.405 0.755 1.00 79.06 179 LYS A CA 1
ATOM 1400 C C . LYS A 1 179 ? 21.335 -7.432 1.037 1.00 79.06 179 LYS A C 1
ATOM 1402 O O . LYS A 1 179 ? 21.621 -8.458 1.636 1.00 79.06 179 LYS A O 1
ATOM 1407 N N . TYR A 1 180 ? 20.102 -7.159 0.617 1.00 73.69 180 TYR A N 1
ATOM 1408 C CA . TYR A 1 180 ? 19.019 -8.134 0.724 1.00 73.69 180 TYR A CA 1
ATOM 1409 C C . TYR A 1 180 ? 19.314 -9.391 -0.107 1.00 73.69 180 TYR A C 1
ATOM 1411 O O . TYR A 1 180 ? 19.215 -10.501 0.404 1.00 73.69 180 TYR A O 1
ATOM 1419 N N . LEU A 1 181 ? 19.746 -9.223 -1.363 1.00 78.19 181 LEU A N 1
ATOM 1420 C CA . LEU A 1 181 ? 20.104 -10.355 -2.224 1.00 78.19 181 LEU A CA 1
ATOM 1421 C C . LEU A 1 181 ? 21.326 -11.134 -1.713 1.00 78.19 181 LEU A C 1
ATOM 1423 O O . LEU A 1 181 ? 21.423 -12.322 -1.980 1.00 78.19 181 LEU A O 1
ATOM 1427 N N . GLU A 1 182 ? 22.253 -10.479 -1.013 1.00 80.31 182 GLU A N 1
ATOM 1428 C CA . GLU A 1 182 ? 23.457 -11.116 -0.459 1.00 80.31 182 GLU A CA 1
ATOM 1429 C C . GLU A 1 182 ? 23.195 -11.944 0.809 1.00 80.31 182 GLU A C 1
ATOM 1431 O O . GLU A 1 182 ? 23.948 -12.876 1.078 1.00 80.31 182 GLU A O 1
ATOM 1436 N N . ASN A 1 183 ? 22.181 -11.592 1.609 1.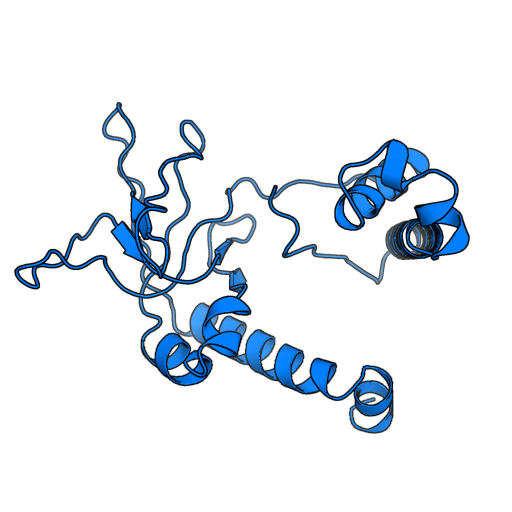00 72.69 183 ASN A N 1
ATOM 1437 C CA . ASN A 1 183 ? 21.965 -12.192 2.932 1.00 72.69 183 ASN A CA 1
ATOM 1438 C C . ASN A 1 183 ? 20.780 -13.170 3.003 1.00 72.69 183 ASN A C 1
ATOM 1440 O O . ASN A 1 183 ? 20.784 -14.028 3.884 1.00 72.69 183 ASN A O 1
ATOM 1444 N N . ASP A 1 184 ? 19.779 -13.046 2.121 1.00 66.12 184 ASP A N 1
ATOM 1445 C CA . ASP A 1 184 ? 18.482 -13.733 2.267 1.00 66.12 184 ASP A CA 1
ATOM 1446 C C . ASP A 1 184 ? 18.067 -14.619 1.065 1.00 66.12 184 ASP A C 1
ATOM 1448 O O . ASP A 1 184 ? 16.962 -15.174 1.072 1.00 66.12 184 ASP A O 1
ATOM 1452 N N . LEU A 1 185 ? 18.914 -14.766 0.039 1.00 57.03 185 LEU A N 1
ATOM 1453 C CA . LEU A 1 185 ? 18.738 -15.688 -1.101 1.00 57.03 185 LEU A CA 1
ATOM 1454 C C . LEU A 1 185 ? 19.901 -16.677 -1.187 1.00 57.03 185 LEU A C 1
ATOM 1456 O O . LEU A 1 185 ? 19.624 -17.844 -1.545 1.00 57.03 185 LEU A O 1
#